Protein AF-A0A924U5A0-F1 (afdb_monomer_lite)

Sequence (296 aa):
MPQRPATLPAVRTIGLMQPLVWLQLAWHDIARTRWLSLAHGLLLALLGAAIVAVAHHRFWLLAGALSGFLVLAPVLAASLYALTRALERGEPASAAVVLKTWLSWQGSHINKWGNDCWCMVQFGALLALAATGWVLTSAALITLFAPVPIHTPVDFVNHVVLAKTGWLFEAWLALGGVMAAPIFASSVVAMPLLLDRRVTLSQAVLTSWQAVLCNPLAMGVWAALTVGFTEEQIAAFGLTFGLGAFKLDMLFIIGHLAWEAKADKLGTFVLFMALGFGMLGFVAKLVVQWIFSRQT

Secondary structure (DSSP, 8-state):
-PPPP--PPPPPP--TTHHHHHHHHHHHHHHHSHHHHHHHHHHHHHHHHHHHHHHTT-HHHHHHHHHHHHHHHHHHHHHHHHHHHHHHTT----HHHHHHHHHHHHHS-TTS-TTHHHHHHHHHHHHHHHHHHHHHHHHHHHHHH-SS---SHHHHIIIIIS-SS-SHHHHHHHHHHHHHHHHHHHHTTHHHHHHHS---HHHHHHHHHHHHHH-HHHHHHHHHHHHHS-HHHHHHHIIIIIHHHHHHHHHHHHHHHHHHTT--HHHHHHHHHHHHHHHHHHHHHHHHHHHHHT--

Radius of gyration: 24.5 Å; chains: 1; bounding box: 45×81×60 Å

Structure (mmCIF, N/CA/C/O backbone):
data_AF-A0A924U5A0-F1
#
_entry.id   AF-A0A924U5A0-F1
#
loop_
_atom_site.group_PDB
_atom_site.id
_atom_site.type_symbol
_atom_site.label_atom_id
_atom_site.label_alt_id
_atom_site.label_comp_id
_atom_site.label_asym_id
_atom_site.label_entity_id
_atom_site.label_seq_id
_atom_site.pdbx_PDB_ins_code
_atom_site.Cartn_x
_atom_site.Cartn_y
_atom_site.Cartn_z
_atom_site.occupancy
_atom_site.B_iso_or_equiv
_atom_site.auth_seq_id
_atom_site.auth_comp_id
_atom_site.auth_asym_id
_atom_site.auth_atom_id
_atom_site.pdbx_PDB_model_num
ATOM 1 N N . MET A 1 1 ? -9.990 -34.117 23.352 1.00 40.19 1 MET A N 1
ATOM 2 C CA . MET A 1 1 ? -11.053 -33.087 23.423 1.00 40.19 1 MET A CA 1
ATOM 3 C C . MET A 1 1 ? -11.567 -32.846 22.010 1.00 40.19 1 MET A C 1
ATOM 5 O O . MET A 1 1 ? -10.723 -32.657 21.141 1.00 40.19 1 MET A O 1
ATOM 9 N N . PRO A 1 2 ? -12.882 -32.895 21.742 1.00 36.38 2 PRO A N 1
ATOM 10 C CA . PRO A 1 2 ? -13.399 -32.576 20.415 1.00 36.38 2 PRO A CA 1
ATOM 11 C C . PRO A 1 2 ? -13.159 -31.089 20.124 1.00 36.38 2 PRO A C 1
ATOM 13 O O . PRO A 1 2 ? -13.505 -30.230 20.937 1.00 36.38 2 PRO A O 1
ATOM 16 N N . GLN A 1 3 ? -12.505 -30.790 19.000 1.00 41.44 3 GLN A N 1
ATOM 17 C CA . GLN A 1 3 ? -12.262 -29.420 18.554 1.00 41.44 3 GLN A CA 1
ATOM 18 C C . GLN A 1 3 ? -13.617 -28.761 18.269 1.00 41.44 3 GLN A C 1
ATOM 20 O O . GLN A 1 3 ? -14.368 -29.232 17.416 1.00 41.44 3 GLN A O 1
ATOM 25 N N . ARG A 1 4 ? -13.961 -27.696 19.007 1.00 43.72 4 ARG A N 1
ATOM 26 C CA . ARG A 1 4 ? -15.126 -26.859 18.681 1.00 43.72 4 ARG A CA 1
ATOM 27 C C . ARG A 1 4 ? -14.980 -26.407 17.222 1.00 43.72 4 ARG A C 1
ATOM 29 O O . ARG A 1 4 ? -13.898 -25.917 16.893 1.00 43.72 4 ARG A O 1
ATOM 36 N N . PRO A 1 5 ? -16.011 -26.539 16.365 1.00 46.81 5 PRO A N 1
ATOM 37 C CA . PRO A 1 5 ? -15.937 -26.017 15.009 1.00 46.81 5 PRO A CA 1
ATOM 38 C C . PRO A 1 5 ? -15.571 -24.536 15.092 1.00 46.81 5 PRO A C 1
ATOM 40 O O . PRO A 1 5 ? -16.230 -23.754 15.779 1.00 46.81 5 PRO A O 1
ATOM 43 N N . ALA A 1 6 ? -14.450 -24.192 14.469 1.00 57.12 6 ALA A N 1
ATOM 44 C CA . ALA A 1 6 ? -13.900 -22.852 14.443 1.00 57.12 6 ALA A CA 1
ATOM 45 C C . ALA A 1 6 ? -14.888 -21.922 13.726 1.00 57.12 6 ALA A C 1
ATOM 47 O O . ALA A 1 6 ? -14.877 -21.820 12.504 1.00 57.12 6 ALA A O 1
ATOM 48 N N . THR A 1 7 ? -15.768 -21.261 14.476 1.00 69.38 7 THR A N 1
ATOM 49 C CA . THR A 1 7 ? -16.701 -20.282 13.913 1.00 69.38 7 THR A CA 1
ATOM 50 C C . THR A 1 7 ? -15.907 -19.094 13.391 1.00 69.38 7 THR A C 1
ATOM 52 O O . THR A 1 7 ? -15.308 -18.353 14.177 1.00 69.38 7 THR A O 1
ATOM 55 N N . LEU A 1 8 ? -15.879 -18.929 12.068 1.00 73.00 8 LEU A N 1
ATOM 56 C CA . LEU A 1 8 ? -15.290 -17.758 11.431 1.00 73.00 8 LEU A CA 1
ATOM 57 C C . LEU A 1 8 ? -16.061 -16.495 11.866 1.00 73.00 8 LEU A C 1
ATOM 59 O O . LEU A 1 8 ? -17.285 -16.549 12.024 1.00 73.00 8 LEU A O 1
ATOM 63 N N . PRO A 1 9 ? -15.376 -15.361 12.092 1.00 77.12 9 PRO A N 1
ATOM 64 C CA . PRO A 1 9 ? -16.028 -14.077 12.310 1.00 77.12 9 PRO A CA 1
ATOM 65 C C . PRO A 1 9 ? -17.042 -13.764 11.200 1.00 77.12 9 PRO A C 1
ATOM 67 O O . PRO A 1 9 ? -16.751 -13.925 10.018 1.00 77.12 9 PRO A O 1
ATOM 70 N N . ALA A 1 10 ? -18.231 -13.291 11.580 1.00 79.50 10 ALA A N 1
ATOM 71 C CA . ALA A 1 10 ? -19.271 -12.939 10.619 1.00 79.50 10 ALA A CA 1
ATOM 72 C C . ALA A 1 10 ? -18.839 -11.748 9.746 1.00 79.50 10 ALA A C 1
ATOM 74 O O . ALA A 1 10 ? -18.557 -10.661 10.257 1.00 79.50 10 ALA A O 1
ATOM 75 N N . VAL A 1 11 ? -18.825 -11.956 8.430 1.00 82.75 11 VAL A N 1
ATOM 76 C CA . VAL A 1 11 ? -18.558 -10.922 7.425 1.00 82.75 11 VAL A CA 1
ATOM 77 C C . VAL A 1 11 ? -19.846 -10.158 7.134 1.00 82.75 11 VAL A C 1
ATOM 79 O O . VAL A 1 11 ? -20.887 -10.757 6.870 1.00 82.75 11 VAL A O 1
ATOM 82 N N . ARG A 1 12 ? -19.780 -8.824 7.175 1.00 86.00 12 ARG A N 1
ATOM 83 C CA . ARG A 1 12 ? -20.903 -7.949 6.811 1.00 86.00 12 ARG A CA 1
ATOM 84 C C . ARG A 1 12 ? -20.845 -7.588 5.327 1.00 86.00 12 ARG A C 1
ATOM 86 O O . ARG A 1 12 ? -19.762 -7.449 4.759 1.00 86.00 12 ARG A O 1
ATOM 93 N N . THR A 1 13 ? -22.010 -7.402 4.718 1.00 85.94 13 THR A N 1
ATOM 94 C CA . THR A 1 13 ? -22.132 -6.813 3.381 1.00 85.94 13 THR A CA 1
ATOM 95 C C . THR A 1 13 ? -21.903 -5.306 3.453 1.00 85.94 13 THR A C 1
ATOM 97 O O . THR A 1 13 ? -22.483 -4.641 4.314 1.00 85.94 13 THR A O 1
ATOM 100 N N . ILE A 1 14 ? -21.072 -4.767 2.565 1.00 90.56 14 ILE A N 1
ATOM 101 C CA . ILE A 1 14 ? -20.706 -3.346 2.516 1.00 90.56 14 ILE A CA 1
ATOM 102 C C . ILE A 1 14 ? -21.114 -2.712 1.185 1.00 90.56 14 ILE A C 1
ATOM 104 O O . ILE A 1 14 ? -21.167 -3.374 0.150 1.00 90.56 14 ILE A O 1
ATOM 108 N N . GLY A 1 15 ? -21.403 -1.410 1.211 1.00 88.56 15 GLY A N 1
ATOM 109 C CA . GLY A 1 15 ? -21.724 -0.651 0.003 1.00 88.56 15 GLY A CA 1
ATOM 110 C C . GLY A 1 15 ? -20.499 -0.406 -0.884 1.00 88.56 15 GLY A C 1
ATOM 111 O O . GLY A 1 15 ? -19.367 -0.373 -0.405 1.00 88.56 15 GLY A O 1
ATOM 112 N N . LEU A 1 16 ? -20.730 -0.155 -2.178 1.00 89.81 16 LEU A N 1
ATOM 113 C CA . LEU A 1 16 ? -19.678 0.135 -3.167 1.00 89.81 16 LEU A CA 1
ATOM 114 C C . LEU A 1 16 ? -18.776 1.314 -2.755 1.00 89.81 16 LEU A C 1
ATOM 116 O O . LEU A 1 16 ? -17.571 1.268 -2.968 1.00 89.81 16 LEU A O 1
ATOM 120 N N . MET A 1 17 ? -19.362 2.354 -2.154 1.00 89.75 17 MET A N 1
ATOM 121 C CA . MET A 1 17 ? -18.663 3.589 -1.767 1.00 89.75 17 MET A CA 1
ATOM 122 C C . MET A 1 17 ? -18.031 3.526 -0.371 1.00 89.75 17 MET A C 1
ATOM 124 O O . MET A 1 17 ? -17.407 4.490 0.068 1.00 89.75 17 MET A O 1
ATOM 128 N N . GLN A 1 18 ? -18.159 2.398 0.333 1.00 89.62 18 GLN A N 1
ATOM 129 C CA . GLN A 1 18 ? -17.564 2.213 1.655 1.00 89.62 18 GLN A CA 1
ATOM 130 C C . GLN A 1 18 ? -16.040 2.475 1.689 1.00 89.62 18 GLN A C 1
ATOM 132 O O . GLN A 1 18 ? -15.588 3.097 2.652 1.00 89.62 18 GLN A O 1
ATOM 137 N N . PRO A 1 19 ? -15.248 2.106 0.659 1.00 89.44 19 PRO A N 1
ATOM 138 C CA . PRO A 1 19 ? -13.820 2.412 0.627 1.00 89.44 19 PRO A CA 1
ATOM 139 C C . PRO A 1 19 ? -13.490 3.909 0.689 1.00 89.44 19 PRO A C 1
ATOM 141 O O . PRO A 1 19 ? -12.506 4.296 1.313 1.00 89.44 19 PRO A O 1
ATOM 144 N N . LEU A 1 20 ? -14.334 4.771 0.113 1.00 87.94 20 LEU A N 1
ATOM 145 C CA . LEU A 1 20 ? -14.153 6.226 0.189 1.00 87.94 20 LEU A CA 1
ATOM 146 C C . LEU A 1 20 ? -14.402 6.751 1.608 1.00 87.94 20 LEU A C 1
ATOM 148 O O . LEU A 1 20 ? -13.685 7.630 2.081 1.00 87.94 20 LEU A O 1
ATOM 152 N N . VAL A 1 21 ? -15.378 6.172 2.312 1.00 88.25 21 VAL A N 1
ATOM 153 C CA . VAL A 1 21 ? -15.647 6.494 3.720 1.00 88.25 21 VAL A CA 1
ATOM 154 C C . VAL A 1 21 ? -14.457 6.100 4.595 1.00 88.25 21 VAL A C 1
ATOM 156 O O . VAL A 1 21 ? -14.069 6.864 5.474 1.00 88.25 21 VAL A O 1
ATOM 159 N N . TRP A 1 22 ? -13.828 4.948 4.338 1.00 88.44 22 TRP A N 1
ATOM 160 C CA . TRP A 1 22 ? -12.614 4.543 5.058 1.00 88.44 22 TRP A CA 1
ATOM 161 C C . TRP A 1 22 ? -11.463 5.524 4.853 1.00 88.44 22 TRP A C 1
ATOM 163 O O . TRP A 1 22 ? -10.795 5.868 5.822 1.00 88.44 22 TRP A O 1
ATOM 173 N N . LEU A 1 23 ? -11.264 6.024 3.629 1.00 85.31 23 LEU A N 1
ATOM 174 C CA . LEU A 1 23 ? -10.257 7.054 3.355 1.00 85.31 23 LEU A CA 1
ATOM 175 C C . LEU A 1 23 ? -10.553 8.359 4.102 1.00 85.31 23 LEU A C 1
ATOM 177 O O . LEU A 1 23 ? -9.641 8.966 4.660 1.00 85.31 23 LEU A O 1
ATOM 181 N N . GLN A 1 24 ? -11.820 8.773 4.158 1.00 86.44 24 GLN A N 1
ATOM 182 C CA . GLN A 1 24 ? -12.229 9.965 4.901 1.00 86.44 24 GLN A CA 1
ATOM 183 C C . GLN A 1 24 ? -11.979 9.818 6.410 1.00 86.44 24 GLN A C 1
ATOM 185 O O . GLN A 1 24 ? -11.466 10.743 7.040 1.00 86.44 24 GLN A O 1
ATOM 190 N N . LEU A 1 25 ? -12.311 8.658 6.986 1.00 84.69 25 LEU A N 1
ATOM 191 C CA . LEU A 1 25 ? -12.048 8.356 8.395 1.00 84.69 25 LEU A CA 1
ATOM 192 C C . LEU A 1 25 ? -10.542 8.319 8.680 1.00 84.69 25 LEU A C 1
ATOM 194 O O . LEU A 1 25 ? -10.079 8.984 9.602 1.00 84.69 25 LEU A O 1
ATOM 198 N N . ALA A 1 26 ? -9.769 7.640 7.828 1.00 82.69 26 ALA A N 1
ATOM 199 C CA . ALA A 1 26 ? -8.317 7.578 7.949 1.00 82.69 26 ALA A CA 1
ATOM 200 C C . ALA A 1 26 ? -7.674 8.972 7.888 1.00 82.69 26 ALA A C 1
ATOM 202 O O . ALA A 1 26 ? -6.771 9.275 8.666 1.00 82.69 26 ALA A O 1
ATOM 203 N N . TRP A 1 27 ? -8.159 9.852 7.006 1.00 81.75 27 TRP A N 1
ATOM 204 C CA . TRP A 1 27 ? -7.696 11.238 6.935 1.00 81.75 27 TRP A CA 1
ATOM 205 C C . TRP A 1 27 ? -7.955 12.000 8.238 1.00 81.75 27 TRP A C 1
ATOM 207 O O . TRP A 1 27 ? -7.086 12.723 8.730 1.00 81.75 27 TRP A O 1
ATOM 217 N N . HIS A 1 28 ? -9.139 11.812 8.822 1.00 81.94 28 HIS A N 1
ATOM 218 C CA . HIS A 1 28 ? -9.516 12.442 10.085 1.00 81.94 28 HIS A CA 1
ATOM 219 C C . HIS A 1 28 ? -8.656 11.955 11.257 1.00 81.94 28 HIS A C 1
ATOM 221 O O . HIS A 1 28 ? -8.231 12.764 12.084 1.00 81.94 28 HIS A O 1
ATOM 227 N N . ASP A 1 29 ? -8.335 10.662 11.298 1.00 80.94 29 ASP A N 1
ATOM 228 C CA . ASP A 1 29 ? -7.456 10.085 12.318 1.00 80.94 29 ASP A CA 1
ATOM 229 C C . ASP A 1 29 ? -6.020 10.601 12.181 1.00 80.94 29 ASP A C 1
ATOM 231 O O . ASP A 1 29 ? -5.426 11.056 13.162 1.00 80.94 29 ASP A O 1
ATOM 235 N N . ILE A 1 30 ? -5.485 10.643 10.954 1.00 79.00 30 ILE A N 1
ATOM 236 C CA . ILE A 1 30 ? -4.159 11.213 10.663 1.00 79.00 30 ILE A CA 1
ATOM 237 C C . ILE A 1 30 ? -4.095 12.688 11.081 1.00 79.00 30 ILE A C 1
ATOM 239 O O . ILE A 1 30 ? -3.092 13.129 11.649 1.00 79.00 30 ILE A O 1
ATOM 243 N N . ALA A 1 31 ? -5.163 13.456 10.851 1.00 79.31 31 ALA A N 1
ATOM 244 C CA . ALA A 1 31 ? -5.249 14.852 11.269 1.00 79.31 31 ALA A CA 1
ATOM 245 C C . ALA A 1 31 ? -5.259 15.023 12.803 1.00 79.31 31 ALA A C 1
ATOM 247 O O . ALA A 1 31 ? -4.818 16.064 13.296 1.00 79.31 31 ALA A O 1
ATOM 248 N N . ARG A 1 32 ? -5.693 14.011 13.567 1.00 76.56 32 ARG A N 1
ATOM 249 C CA . ARG A 1 32 ? -5.649 14.006 15.041 1.00 76.56 32 ARG A CA 1
ATOM 250 C C . ARG A 1 32 ? -4.299 13.550 15.597 1.00 76.56 32 ARG A C 1
ATOM 252 O O . ARG A 1 32 ? -3.852 14.093 16.602 1.00 76.56 32 ARG A O 1
ATOM 259 N N . THR A 1 33 ? -3.614 12.612 14.941 1.00 76.69 33 THR A N 1
ATOM 260 C CA . THR A 1 33 ? -2.304 12.073 15.371 1.00 76.69 33 THR A CA 1
ATOM 261 C C . THR A 1 33 ? -1.128 12.579 14.528 1.00 76.69 33 THR A C 1
ATOM 263 O O . THR A 1 33 ? -0.139 11.863 14.350 1.00 76.69 33 THR A O 1
ATOM 266 N N . ARG A 1 34 ? -1.213 13.823 14.023 1.00 75.88 34 ARG A N 1
ATOM 267 C CA . ARG A 1 34 ? -0.332 14.407 12.983 1.00 75.88 34 ARG A CA 1
ATOM 268 C C . ARG A 1 34 ? 1.144 14.042 13.113 1.00 75.88 34 ARG A C 1
ATOM 270 O O . ARG A 1 34 ? 1.727 13.540 12.159 1.00 75.88 34 ARG A O 1
ATOM 277 N N . TRP A 1 35 ? 1.757 14.264 14.274 1.00 75.50 35 TRP A N 1
ATOM 278 C CA . TRP A 1 35 ? 3.199 14.055 14.439 1.00 75.50 35 TRP A CA 1
ATOM 279 C C . TRP A 1 35 ? 3.616 12.583 14.402 1.00 75.50 35 TRP A C 1
ATOM 281 O O . TRP A 1 35 ? 4.638 12.261 13.801 1.00 75.50 35 TRP A O 1
ATOM 291 N N . LEU A 1 36 ? 2.827 11.678 14.991 1.00 77.06 36 LEU A N 1
ATOM 292 C CA . LEU A 1 36 ? 3.148 10.248 14.988 1.00 77.06 36 LEU A CA 1
ATOM 293 C C . LEU A 1 36 ? 2.949 9.635 13.602 1.00 77.06 36 LEU A C 1
ATOM 295 O O . LEU A 1 36 ? 3.795 8.859 13.162 1.00 77.06 36 LEU A O 1
ATOM 299 N N . SER A 1 37 ? 1.872 10.001 12.907 1.00 74.81 37 SER A N 1
ATOM 300 C CA . SER A 1 37 ? 1.606 9.523 11.548 1.00 74.81 37 SER A CA 1
ATOM 301 C C . SER A 1 37 ? 2.677 10.017 10.567 1.00 74.81 37 SER A C 1
ATOM 303 O O . SER A 1 37 ? 3.200 9.225 9.783 1.00 74.81 37 SER A O 1
ATOM 305 N N . LEU A 1 38 ? 3.083 11.291 10.666 1.00 77.88 38 LEU A N 1
ATOM 306 C CA . LEU A 1 38 ? 4.174 11.848 9.857 1.00 77.88 38 LEU A CA 1
ATOM 307 C C . LEU A 1 38 ? 5.527 11.201 10.172 1.00 77.88 38 LEU A C 1
ATOM 309 O O . LEU A 1 38 ? 6.281 10.913 9.248 1.00 77.88 38 LEU A O 1
ATOM 313 N N . ALA A 1 39 ? 5.832 10.925 11.444 1.00 78.62 39 ALA A N 1
ATOM 314 C CA . ALA A 1 39 ? 7.080 10.264 11.826 1.00 78.62 39 ALA A CA 1
ATOM 315 C C . ALA A 1 39 ? 7.194 8.847 11.238 1.00 78.62 39 ALA A C 1
ATOM 317 O O . ALA A 1 39 ? 8.257 8.476 10.745 1.00 78.62 39 ALA A O 1
ATOM 318 N N . HIS A 1 40 ? 6.102 8.072 11.230 1.00 75.88 40 HIS A N 1
ATOM 319 C CA . HIS A 1 40 ? 6.084 6.745 10.603 1.00 75.88 40 HIS A CA 1
ATOM 320 C C . HIS A 1 40 ? 6.230 6.830 9.079 1.00 75.88 40 HIS A C 1
ATOM 322 O O . HIS A 1 40 ? 6.992 6.057 8.499 1.00 75.88 40 HIS A O 1
ATOM 328 N N . GLY A 1 41 ? 5.556 7.793 8.439 1.00 77.81 41 GLY A N 1
ATOM 329 C CA . GLY A 1 41 ? 5.711 8.052 7.006 1.00 77.81 41 GLY A CA 1
ATOM 330 C C . GLY A 1 41 ? 7.143 8.446 6.633 1.00 77.81 41 GLY A C 1
ATOM 331 O O . GLY A 1 41 ? 7.706 7.897 5.690 1.00 77.81 41 GLY A O 1
ATOM 332 N N . LEU A 1 42 ? 7.770 9.332 7.414 1.00 81.81 42 LEU A N 1
ATO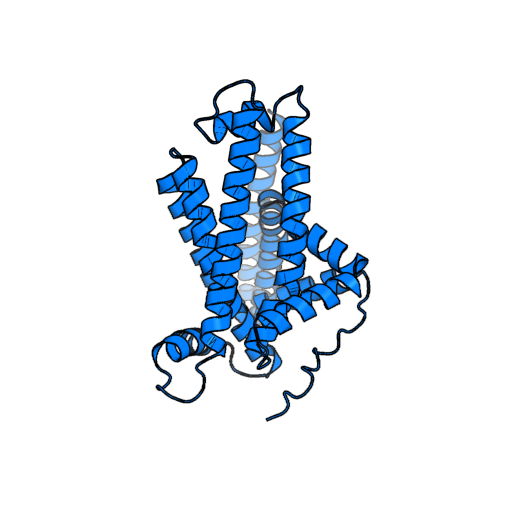M 333 C CA . LEU A 1 42 ? 9.158 9.748 7.210 1.00 81.81 42 LEU A CA 1
ATOM 334 C C . LEU A 1 42 ? 10.134 8.584 7.404 1.00 81.81 42 LEU A C 1
ATOM 336 O O . LEU A 1 42 ? 11.055 8.426 6.610 1.00 81.81 42 LEU A O 1
ATOM 340 N N . LEU A 1 43 ? 9.927 7.751 8.427 1.00 81.44 43 LEU A N 1
ATOM 341 C CA . LEU A 1 43 ? 10.751 6.566 8.660 1.00 81.44 43 LEU A CA 1
ATOM 342 C C . LEU A 1 43 ? 10.692 5.600 7.466 1.00 81.44 43 LEU A C 1
ATOM 344 O O . LEU A 1 43 ? 11.735 5.137 7.008 1.00 81.44 43 LEU A O 1
ATOM 348 N N . LEU A 1 44 ? 9.491 5.332 6.940 1.00 78.00 44 LEU A N 1
ATOM 349 C CA . LEU A 1 44 ? 9.291 4.505 5.745 1.00 78.00 44 LEU A CA 1
ATOM 350 C C . LEU A 1 44 ? 9.980 5.113 4.517 1.00 78.00 44 LEU A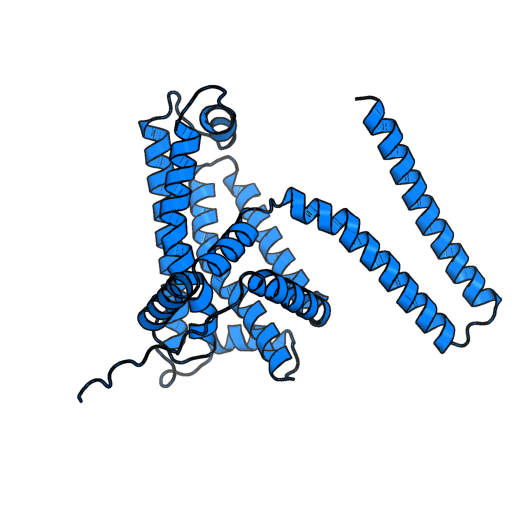 C 1
ATOM 352 O O . LEU A 1 44 ? 10.681 4.401 3.800 1.00 78.00 44 LEU A O 1
ATOM 356 N N . ALA A 1 45 ? 9.829 6.423 4.307 1.00 79.62 45 ALA A N 1
ATOM 357 C CA . ALA A 1 45 ? 10.452 7.132 3.193 1.00 79.62 45 ALA A CA 1
ATOM 358 C C . ALA A 1 45 ? 11.985 7.085 3.266 1.00 79.62 45 ALA A C 1
ATOM 360 O O . ALA A 1 45 ? 12.640 6.793 2.269 1.00 79.62 45 ALA A O 1
ATOM 361 N N . LEU A 1 46 ? 12.567 7.305 4.450 1.00 82.69 46 LEU A N 1
ATOM 362 C CA . LEU A 1 46 ? 14.015 7.227 4.660 1.00 82.69 46 LEU A CA 1
ATOM 363 C C . LEU A 1 46 ? 14.545 5.808 4.451 1.00 82.69 46 LEU A C 1
ATOM 365 O O . LEU A 1 46 ? 15.604 5.633 3.853 1.00 82.69 46 LEU A O 1
ATOM 369 N N . LEU A 1 47 ? 13.811 4.795 4.910 1.00 79.69 47 LEU A N 1
ATOM 370 C CA . LEU A 1 47 ? 14.220 3.405 4.747 1.00 79.69 47 LEU A CA 1
ATOM 371 C C . LEU A 1 47 ? 14.135 2.966 3.276 1.00 79.69 47 LEU A C 1
ATOM 373 O O . LEU A 1 47 ? 15.066 2.339 2.774 1.00 79.69 47 LEU A O 1
ATOM 377 N N . GLY A 1 48 ? 13.086 3.376 2.557 1.00 78.75 48 GLY A N 1
ATOM 378 C CA . GLY A 1 48 ? 12.981 3.200 1.106 1.00 78.75 48 GLY A CA 1
ATOM 379 C C . GLY A 1 48 ? 14.096 3.924 0.344 1.00 78.75 48 GLY A C 1
ATOM 380 O O . GLY A 1 48 ? 14.755 3.324 -0.505 1.00 78.75 48 GLY A O 1
ATOM 381 N N . ALA A 1 49 ? 14.382 5.180 0.697 1.00 81.44 49 ALA A N 1
ATOM 382 C CA . ALA A 1 49 ? 15.468 5.957 0.100 1.00 81.44 49 ALA A CA 1
ATOM 383 C C . ALA A 1 49 ? 16.843 5.317 0.349 1.00 81.44 49 ALA A C 1
ATOM 385 O O . ALA A 1 49 ? 17.667 5.268 -0.561 1.00 81.44 49 ALA A O 1
ATOM 386 N N . ALA A 1 50 ? 17.082 4.769 1.544 1.00 82.31 50 ALA A N 1
ATOM 387 C CA . ALA A 1 50 ? 18.308 4.042 1.861 1.00 82.31 50 ALA A CA 1
ATOM 388 C C . ALA A 1 50 ? 18.453 2.767 1.014 1.00 82.31 50 ALA A C 1
ATOM 390 O O . ALA A 1 50 ? 19.535 2.501 0.489 1.00 82.31 50 ALA A O 1
ATOM 391 N N . ILE A 1 51 ? 17.364 2.009 0.828 1.00 79.00 51 ILE A N 1
ATOM 392 C CA . ILE A 1 51 ? 17.344 0.834 -0.055 1.00 79.00 51 ILE A CA 1
ATOM 393 C C . ILE A 1 51 ? 17.728 1.238 -1.480 1.00 79.00 51 ILE A C 1
ATOM 395 O O . ILE A 1 51 ? 18.624 0.631 -2.062 1.00 79.00 51 ILE A O 1
ATOM 399 N N . VAL A 1 52 ? 17.109 2.286 -2.030 1.00 78.81 52 VAL A N 1
ATOM 400 C CA . VAL A 1 52 ? 17.423 2.774 -3.381 1.00 78.81 52 VAL A CA 1
ATOM 401 C C . VAL A 1 52 ? 18.873 3.251 -3.465 1.00 78.81 52 VAL A C 1
ATOM 403 O O . VAL A 1 52 ? 19.601 2.826 -4.360 1.00 78.81 52 VAL A O 1
ATOM 406 N N . ALA A 1 53 ? 19.338 4.056 -2.509 1.00 80.12 53 ALA A N 1
ATOM 407 C CA . ALA A 1 53 ? 20.705 4.572 -2.493 1.00 80.12 53 ALA A CA 1
ATOM 408 C C . ALA A 1 53 ? 21.751 3.446 -2.540 1.00 80.12 53 ALA A C 1
ATOM 410 O O . ALA A 1 53 ? 22.706 3.521 -3.312 1.00 80.12 53 ALA A O 1
ATOM 411 N N . VAL A 1 54 ? 21.543 2.364 -1.785 1.00 80.00 54 VAL A N 1
ATOM 412 C CA . VAL A 1 54 ? 22.473 1.224 -1.734 1.00 80.00 54 VAL A CA 1
ATOM 413 C C . VAL A 1 54 ? 22.315 0.285 -2.935 1.00 80.00 54 VAL A C 1
ATOM 415 O O . VAL A 1 54 ? 23.296 -0.296 -3.401 1.00 80.00 54 VAL A O 1
ATOM 418 N N . ALA A 1 55 ? 21.096 0.116 -3.447 1.00 77.44 55 ALA A N 1
ATOM 419 C CA . ALA A 1 55 ? 20.764 -0.981 -4.350 1.00 77.44 55 ALA A CA 1
ATOM 420 C C . ALA A 1 55 ? 20.470 -0.575 -5.801 1.00 77.44 55 ALA A C 1
ATOM 422 O O . ALA A 1 55 ? 20.341 -1.458 -6.647 1.00 77.44 55 ALA A O 1
ATOM 423 N N . HIS A 1 56 ? 20.403 0.720 -6.128 1.00 75.00 56 HIS A N 1
ATOM 424 C CA . HIS A 1 56 ? 20.012 1.207 -7.461 1.00 75.00 56 HIS A CA 1
ATOM 425 C C . HIS A 1 56 ? 20.830 0.621 -8.626 1.00 75.00 56 HIS A C 1
ATOM 427 O O . HIS A 1 56 ? 20.291 0.409 -9.709 1.00 75.00 56 HIS A O 1
ATOM 433 N N . HIS A 1 57 ? 22.110 0.305 -8.409 1.00 72.81 57 HIS A N 1
ATOM 434 C CA . HIS A 1 57 ? 22.975 -0.313 -9.423 1.00 72.81 57 HIS A CA 1
ATOM 435 C C . HIS A 1 57 ? 22.907 -1.848 -9.473 1.00 72.81 57 HIS A C 1
ATOM 437 O O . HIS A 1 57 ? 23.489 -2.461 -10.364 1.00 72.81 57 HIS A O 1
ATOM 443 N N . ARG A 1 58 ? 22.239 -2.497 -8.515 1.00 74.31 58 ARG A N 1
ATOM 444 C CA . ARG A 1 58 ? 22.197 -3.958 -8.380 1.00 74.31 58 ARG A CA 1
ATOM 445 C C . ARG A 1 58 ? 20.752 -4.429 -8.368 1.00 74.31 58 ARG A C 1
ATOM 447 O O . ARG A 1 58 ? 20.167 -4.588 -7.300 1.00 74.31 58 ARG A O 1
ATOM 454 N N . PHE A 1 59 ? 20.215 -4.719 -9.553 1.00 70.31 59 PHE A N 1
ATOM 455 C CA . PHE A 1 59 ? 18.822 -5.141 -9.754 1.00 70.31 59 PHE A CA 1
ATOM 456 C C . PHE A 1 59 ? 18.354 -6.201 -8.739 1.00 70.31 59 PHE A C 1
ATOM 458 O O . PHE A 1 59 ? 17.343 -6.024 -8.065 1.00 70.31 59 PHE A O 1
ATOM 465 N N . TRP A 1 60 ? 19.144 -7.260 -8.549 1.00 68.31 60 TRP A N 1
ATOM 466 C CA . TRP A 1 60 ? 18.819 -8.352 -7.626 1.00 68.31 60 TRP A CA 1
ATOM 467 C C . TRP A 1 60 ? 18.859 -7.954 -6.147 1.00 68.31 60 TRP A C 1
ATOM 469 O O . TRP A 1 60 ? 18.041 -8.426 -5.360 1.00 68.31 60 TRP A O 1
ATOM 479 N N . LEU A 1 61 ? 19.781 -7.066 -5.764 1.00 72.50 61 LEU A N 1
ATOM 480 C CA . LEU A 1 61 ? 19.865 -6.566 -4.392 1.00 72.50 61 LEU A CA 1
ATOM 481 C C . LEU A 1 61 ? 18.702 -5.617 -4.097 1.00 72.50 61 LEU A C 1
ATOM 483 O O . LEU A 1 61 ? 18.144 -5.672 -3.007 1.00 72.50 61 LEU A O 1
ATOM 487 N N . LEU A 1 62 ? 18.290 -4.811 -5.079 1.00 71.50 62 LEU A N 1
ATOM 488 C CA . LEU A 1 62 ? 17.132 -3.927 -4.968 1.00 71.50 62 LEU A CA 1
ATOM 489 C C . LEU A 1 62 ? 15.842 -4.737 -4.818 1.00 71.50 62 LEU A C 1
ATOM 491 O O . LEU A 1 62 ? 15.073 -4.495 -3.893 1.00 71.50 62 LEU A O 1
ATOM 495 N N . ALA A 1 63 ? 15.642 -5.750 -5.664 1.00 68.88 63 ALA A N 1
ATOM 496 C CA . ALA A 1 63 ? 14.475 -6.624 -5.596 1.00 68.88 63 ALA A CA 1
ATOM 497 C C . ALA A 1 63 ? 14.407 -7.417 -4.275 1.00 68.88 63 ALA A C 1
ATOM 499 O O . ALA A 1 63 ? 13.341 -7.525 -3.661 1.00 68.88 63 ALA A O 1
ATOM 500 N N . GLY A 1 64 ? 15.549 -7.918 -3.790 1.00 70.69 64 GLY A N 1
ATOM 501 C CA . GLY A 1 64 ? 15.646 -8.578 -2.487 1.00 70.69 64 GLY A CA 1
ATOM 502 C C . GLY A 1 64 ? 15.385 -7.627 -1.315 1.00 70.69 64 GLY A C 1
ATOM 503 O O . GLY A 1 64 ? 14.628 -7.963 -0.407 1.00 70.69 64 GLY A O 1
ATOM 504 N N . ALA A 1 65 ? 15.946 -6.416 -1.348 1.00 74.00 65 ALA A N 1
ATOM 505 C CA . ALA A 1 65 ? 15.748 -5.409 -0.307 1.00 74.00 65 ALA A CA 1
ATOM 506 C C . ALA A 1 65 ? 14.292 -4.916 -0.239 1.00 74.00 65 ALA A C 1
ATOM 508 O O . ALA A 1 65 ? 13.742 -4.792 0.854 1.00 74.00 65 ALA A O 1
ATOM 509 N N . LEU A 1 66 ? 13.638 -4.720 -1.391 1.00 69.88 66 LEU A N 1
ATOM 510 C CA . LEU A 1 66 ? 12.206 -4.412 -1.471 1.00 69.88 66 LEU A CA 1
ATOM 511 C C . LEU A 1 66 ? 11.343 -5.558 -0.913 1.00 69.88 66 LEU A C 1
ATOM 513 O O . LEU A 1 66 ? 10.372 -5.310 -0.202 1.00 69.88 66 LEU A O 1
ATOM 517 N N . SER A 1 67 ? 11.728 -6.813 -1.160 1.00 69.25 67 SER A N 1
ATOM 518 C CA . SER A 1 67 ? 11.044 -7.988 -0.597 1.00 69.25 67 SER A CA 1
ATOM 519 C C . SER A 1 67 ? 11.227 -8.098 0.923 1.00 69.25 67 SER A C 1
ATOM 521 O O . SER A 1 67 ? 10.284 -8.425 1.640 1.00 69.25 67 SER A O 1
ATOM 523 N N . GLY A 1 68 ? 12.416 -7.774 1.440 1.00 69.44 68 GLY A N 1
ATOM 524 C CA . GLY A 1 68 ? 12.680 -7.712 2.881 1.00 69.44 68 GLY A CA 1
ATOM 525 C C . GLY A 1 68 ? 11.904 -6.589 3.573 1.00 69.44 68 GLY A C 1
ATOM 526 O O . GLY A 1 68 ? 11.374 -6.779 4.666 1.00 69.44 68 GLY A O 1
ATOM 527 N N . PHE A 1 69 ? 11.757 -5.442 2.909 1.00 74.88 69 PHE A N 1
ATOM 528 C CA . PHE A 1 69 ? 10.957 -4.320 3.398 1.00 74.88 69 PHE A CA 1
ATOM 529 C C . PHE A 1 69 ? 9.483 -4.684 3.633 1.00 74.88 69 PHE A C 1
ATOM 531 O O . PHE A 1 69 ? 8.890 -4.253 4.622 1.00 74.88 69 PHE A O 1
ATOM 538 N N . LEU A 1 70 ? 8.908 -5.546 2.789 1.00 69.31 70 LEU A N 1
ATOM 539 C CA . LEU A 1 70 ? 7.536 -6.044 2.941 1.00 69.31 70 LEU A CA 1
ATOM 540 C C . LEU A 1 70 ? 7.306 -6.829 4.244 1.00 69.31 70 LEU A C 1
ATOM 542 O O . LEU A 1 70 ? 6.169 -6.912 4.698 1.00 69.31 70 LEU A O 1
ATOM 546 N N . VAL A 1 71 ? 8.358 -7.338 4.895 1.00 68.50 71 VAL A N 1
ATOM 547 C CA . VAL A 1 71 ? 8.258 -7.957 6.230 1.00 68.50 71 VAL A CA 1
ATOM 548 C C . VAL A 1 71 ? 8.076 -6.908 7.327 1.00 68.50 71 VAL A C 1
ATOM 550 O O . VAL A 1 71 ? 7.376 -7.154 8.309 1.00 68.50 71 VAL A O 1
ATOM 553 N N . LEU A 1 72 ? 8.679 -5.726 7.167 1.00 67.69 72 LEU A N 1
ATOM 554 C CA . LEU A 1 72 ? 8.533 -4.624 8.121 1.00 67.69 72 LEU A CA 1
ATOM 555 C C . LEU A 1 72 ? 7.179 -3.919 7.983 1.00 67.69 72 LEU A C 1
ATOM 557 O O . LEU A 1 72 ? 6.677 -3.369 8.965 1.00 67.69 72 LEU A O 1
ATOM 561 N N . ALA A 1 73 ? 6.575 -3.947 6.793 1.00 71.31 73 ALA A N 1
ATOM 562 C CA . ALA A 1 73 ? 5.336 -3.228 6.514 1.00 71.31 73 ALA A CA 1
ATOM 563 C C . ALA A 1 73 ? 4.168 -3.607 7.458 1.00 71.31 73 ALA A C 1
ATOM 565 O O . ALA A 1 73 ? 3.581 -2.687 8.024 1.00 71.31 73 ALA A O 1
ATOM 566 N N . PRO A 1 74 ? 3.854 -4.890 7.741 1.00 68.50 74 PRO A N 1
ATOM 567 C CA . PRO A 1 74 ? 2.811 -5.257 8.706 1.00 68.50 74 PRO A CA 1
ATOM 568 C C . PRO A 1 74 ? 3.088 -4.772 10.131 1.00 68.50 74 PRO A C 1
ATOM 570 O O . PRO A 1 74 ? 2.164 -4.393 10.845 1.00 68.50 74 PRO A O 1
ATOM 573 N N . VAL A 1 75 ? 4.358 -4.759 10.548 1.00 69.81 75 VAL A N 1
ATOM 574 C CA . VAL A 1 75 ? 4.759 -4.299 11.887 1.00 69.81 75 VAL A CA 1
ATOM 575 C C . VAL A 1 75 ? 4.539 -2.791 12.024 1.00 69.81 75 VAL A C 1
ATOM 577 O O . VAL A 1 75 ? 4.030 -2.323 13.041 1.00 69.81 75 VAL A O 1
ATOM 580 N N . LEU A 1 76 ? 4.874 -2.027 10.984 1.00 71.06 76 LEU A N 1
ATOM 581 C CA . LEU A 1 76 ? 4.651 -0.580 10.941 1.00 71.06 76 LEU A CA 1
ATOM 582 C C . LEU A 1 76 ? 3.175 -0.226 10.733 1.00 71.06 76 LEU A C 1
ATOM 584 O O . LEU A 1 76 ? 2.668 0.715 11.334 1.00 71.06 76 LEU A O 1
ATOM 588 N N . ALA A 1 77 ? 2.440 -1.007 9.947 1.00 73.19 77 ALA A N 1
ATOM 589 C CA . ALA A 1 77 ? 0.994 -0.867 9.867 1.00 73.19 77 ALA A CA 1
ATOM 590 C C . ALA A 1 77 ? 0.356 -1.125 11.243 1.00 73.19 77 ALA A C 1
ATOM 592 O O . ALA A 1 77 ? -0.591 -0.437 11.622 1.00 73.19 77 ALA A O 1
ATOM 593 N N . ALA A 1 78 ? 0.886 -2.075 12.024 1.00 72.00 78 ALA A N 1
ATOM 594 C CA . ALA A 1 78 ? 0.362 -2.408 13.348 1.00 72.00 78 ALA A CA 1
ATOM 595 C C . ALA A 1 78 ? 0.500 -1.259 14.344 1.00 72.00 78 ALA A C 1
ATOM 597 O O . ALA A 1 78 ? -0.382 -1.090 15.185 1.00 72.00 78 ALA A O 1
ATOM 598 N N . SER A 1 79 ? 1.552 -0.439 14.241 1.00 74.00 79 SER A N 1
ATOM 599 C CA . SER A 1 79 ? 1.679 0.746 15.090 1.00 74.00 79 SER A CA 1
ATOM 600 C C . SER A 1 79 ? 0.645 1.817 14.741 1.00 74.00 79 SER A C 1
ATOM 602 O O . SER A 1 79 ? 0.046 2.380 15.656 1.00 74.00 79 SER A O 1
ATOM 604 N N . LEU A 1 80 ? 0.370 2.054 13.453 1.00 76.62 80 LEU A N 1
ATOM 605 C CA . LEU A 1 80 ? -0.696 2.968 13.021 1.00 76.62 80 LEU A CA 1
ATOM 606 C C . LEU A 1 80 ? -2.081 2.450 13.421 1.00 76.62 80 LEU A C 1
ATOM 608 O O . LEU A 1 80 ? -2.882 3.198 13.974 1.00 76.62 80 LEU A O 1
ATOM 612 N N . TYR A 1 81 ? -2.330 1.153 13.238 1.00 77.25 81 TYR A N 1
ATOM 613 C CA . TYR A 1 81 ? -3.568 0.512 13.671 1.00 77.25 81 TYR A CA 1
ATOM 614 C C . TYR A 1 81 ? -3.794 0.648 15.179 1.00 77.25 81 TYR A C 1
ATOM 616 O O . TYR A 1 81 ? -4.885 0.999 15.621 1.00 77.25 81 TYR A O 1
ATOM 624 N N . ALA A 1 82 ? -2.756 0.409 15.986 1.00 74.88 82 ALA A N 1
ATOM 625 C CA . ALA A 1 82 ? -2.837 0.543 17.436 1.00 74.88 82 ALA A CA 1
ATOM 626 C C . ALA A 1 82 ? -3.184 1.978 17.871 1.00 74.88 82 ALA A C 1
ATOM 628 O O . ALA A 1 82 ? -3.888 2.149 18.867 1.00 74.88 82 ALA A O 1
ATOM 629 N N . LEU A 1 83 ? -2.729 2.992 17.125 1.00 77.69 83 LEU A N 1
ATOM 630 C CA . LEU A 1 83 ? -3.084 4.394 17.360 1.00 77.69 83 LEU A CA 1
ATOM 631 C C . LEU A 1 83 ? -4.548 4.672 17.018 1.00 77.69 83 LEU A C 1
ATOM 633 O O . LEU A 1 83 ? -5.259 5.213 17.862 1.00 77.69 83 LEU A O 1
ATOM 637 N N . THR A 1 84 ? -5.018 4.259 15.837 1.00 79.25 84 THR A N 1
ATOM 638 C CA . THR A 1 84 ? -6.431 4.404 15.445 1.00 79.25 84 THR A CA 1
ATOM 639 C C . THR A 1 84 ? -7.351 3.691 16.432 1.00 79.25 84 THR A C 1
ATOM 641 O O . THR A 1 84 ? -8.315 4.272 16.921 1.00 79.25 84 THR A O 1
ATOM 644 N N . ARG A 1 85 ? -6.996 2.473 16.846 1.00 78.81 85 ARG A N 1
ATOM 645 C CA . ARG A 1 85 ? -7.747 1.725 17.859 1.00 78.81 85 ARG A CA 1
ATOM 646 C C . ARG A 1 85 ? -7.791 2.438 19.211 1.00 78.81 85 ARG A C 1
ATOM 648 O O . ARG A 1 85 ? -8.805 2.370 19.903 1.00 78.81 85 ARG A O 1
ATOM 655 N N . ALA A 1 86 ? -6.700 3.087 19.619 1.00 78.81 86 ALA A N 1
ATOM 656 C CA . ALA A 1 86 ? -6.684 3.880 20.845 1.00 78.81 86 ALA A CA 1
ATOM 657 C C . ALA A 1 86 ? -7.643 5.077 20.735 1.00 78.81 86 ALA A C 1
ATOM 659 O O . ALA A 1 86 ? -8.428 5.301 21.654 1.00 78.81 86 ALA A O 1
ATOM 660 N N . LEU A 1 87 ? -7.659 5.773 19.589 1.00 80.12 87 LEU A N 1
ATOM 661 C CA . LEU A 1 87 ? -8.604 6.866 19.325 1.00 80.12 87 LEU A CA 1
ATOM 662 C C . LEU A 1 87 ? -10.064 6.396 19.388 1.00 80.12 87 LEU A C 1
ATOM 664 O O . LEU A 1 87 ? -10.877 7.040 20.048 1.00 80.12 87 LEU A O 1
ATOM 668 N N . GLU A 1 88 ? -10.391 5.262 18.762 1.00 81.38 88 GLU A N 1
ATOM 669 C CA . GLU A 1 88 ? -11.745 4.686 18.785 1.00 81.38 88 GLU A CA 1
ATOM 670 C C . GLU A 1 88 ? -12.211 4.313 20.201 1.00 81.38 88 GLU A C 1
ATOM 672 O O . GLU A 1 88 ? -13.399 4.388 20.511 1.00 81.38 88 GLU A O 1
ATOM 677 N N . ARG A 1 89 ? -11.279 3.927 21.080 1.00 79.25 89 ARG A N 1
ATOM 678 C CA . ARG A 1 89 ? -11.555 3.570 22.482 1.00 79.25 89 ARG A CA 1
ATOM 679 C C . ARG A 1 89 ? -11.550 4.768 23.433 1.00 79.25 89 ARG A C 1
ATOM 681 O O . ARG A 1 89 ? -11.791 4.585 24.624 1.00 79.25 89 ARG A O 1
ATOM 688 N N . GLY A 1 90 ? -11.267 5.974 22.939 1.00 77.62 90 GLY A N 1
ATOM 689 C CA . GLY A 1 90 ? -11.085 7.163 23.776 1.00 77.62 90 GLY A CA 1
ATOM 690 C C . GLY A 1 90 ? -9.815 7.123 24.638 1.00 77.62 90 GLY A C 1
ATOM 691 O O . GLY A 1 90 ? -9.713 7.859 25.617 1.00 77.62 90 GLY A O 1
ATOM 692 N N . GLU A 1 91 ? -8.852 6.264 24.301 1.00 79.38 91 GLU A N 1
ATOM 693 C CA . GLU A 1 91 ? -7.554 6.163 24.968 1.00 79.38 91 GLU A CA 1
ATOM 694 C C . GLU A 1 91 ? -6.553 7.184 24.381 1.00 79.38 91 GLU A C 1
ATOM 696 O O . GLU A 1 91 ? -6.655 7.565 23.211 1.00 79.38 91 GLU A O 1
ATOM 701 N N . PRO A 1 92 ? -5.545 7.641 25.153 1.00 75.19 92 PRO A N 1
ATOM 702 C CA . PRO A 1 92 ? -4.565 8.604 24.659 1.00 75.19 92 PRO A CA 1
ATOM 703 C C . PRO A 1 92 ? -3.655 7.984 23.584 1.00 75.19 92 PRO A C 1
ATOM 705 O O . PRO A 1 92 ? -2.749 7.200 23.886 1.00 75.19 92 PRO A O 1
ATOM 708 N N . ALA A 1 93 ? -3.849 8.391 22.327 1.00 74.12 93 ALA A N 1
ATOM 709 C CA . ALA A 1 93 ? -2.998 8.022 21.196 1.00 74.12 93 ALA A CA 1
ATOM 710 C C . ALA A 1 93 ? -1.609 8.678 21.321 1.00 74.12 93 ALA A C 1
ATOM 712 O O . ALA A 1 93 ? -1.378 9.803 20.879 1.00 74.12 93 ALA A O 1
ATOM 713 N N . SER A 1 94 ? -0.679 7.979 21.972 1.00 76.19 94 SER A N 1
ATOM 714 C CA . SER A 1 94 ? 0.652 8.490 22.315 1.00 76.19 94 SER A CA 1
ATOM 715 C C . SER A 1 94 ? 1.768 7.544 21.873 1.00 76.19 94 SER A C 1
ATOM 717 O O . SER A 1 94 ? 1.549 6.352 21.650 1.00 76.19 94 SER A O 1
ATOM 719 N N . ALA A 1 95 ? 3.003 8.054 21.801 1.00 72.25 95 ALA A N 1
ATOM 720 C CA . ALA A 1 95 ? 4.187 7.242 21.498 1.00 72.25 95 ALA A CA 1
ATOM 721 C C . ALA A 1 95 ? 4.374 6.088 22.497 1.00 72.25 95 ALA A C 1
ATOM 723 O O . ALA A 1 95 ? 4.900 5.041 22.133 1.00 72.25 95 ALA A O 1
ATOM 724 N N . ALA A 1 96 ? 3.867 6.237 23.726 1.00 71.25 96 ALA A N 1
ATOM 725 C CA . ALA A 1 96 ? 3.839 5.177 24.723 1.00 71.25 96 ALA A CA 1
ATOM 726 C C . ALA A 1 96 ? 2.959 3.988 24.302 1.00 71.25 96 ALA A C 1
ATOM 728 O O . ALA A 1 96 ? 3.291 2.863 24.648 1.00 71.25 96 ALA A O 1
ATOM 729 N N . VAL A 1 97 ? 1.886 4.190 23.527 1.00 70.62 97 VAL A N 1
ATOM 730 C CA . VAL A 1 97 ? 1.062 3.093 22.983 1.00 70.62 97 VAL A CA 1
ATOM 731 C C . VAL A 1 97 ? 1.840 2.317 21.924 1.00 70.62 97 VAL A C 1
ATOM 733 O O . VAL A 1 97 ? 1.860 1.088 21.967 1.00 70.62 97 VAL A O 1
ATOM 736 N N . VAL A 1 98 ? 2.544 3.010 21.025 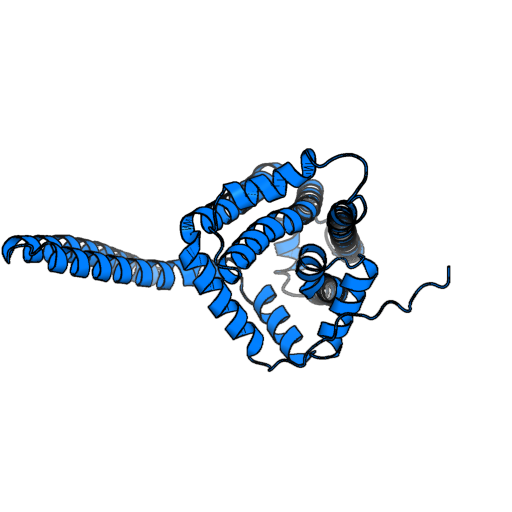1.00 71.12 98 VAL A N 1
ATOM 737 C CA . VAL A 1 98 ? 3.402 2.375 20.008 1.00 71.12 98 VAL A CA 1
ATOM 738 C C . VAL A 1 98 ? 4.555 1.632 20.674 1.00 71.12 98 VAL A C 1
ATOM 740 O O . VAL A 1 98 ? 4.759 0.450 20.412 1.00 71.12 98 VAL A O 1
ATOM 743 N N . LEU A 1 99 ? 5.255 2.294 21.597 1.00 66.50 99 LEU A N 1
ATOM 744 C CA . LEU A 1 99 ? 6.379 1.718 22.320 1.00 66.50 99 LEU A CA 1
ATOM 745 C C . LEU A 1 99 ? 5.933 0.567 23.222 1.00 66.50 99 LEU A C 1
ATOM 747 O O . LEU A 1 99 ? 6.617 -0.438 23.276 1.00 66.50 99 LEU A O 1
ATOM 751 N N . LYS A 1 100 ? 4.770 0.639 23.877 1.00 68.69 100 LYS A N 1
ATOM 752 C CA . LYS A 1 100 ? 4.195 -0.484 24.633 1.00 68.69 100 LYS A CA 1
ATOM 753 C C . LYS A 1 100 ? 3.790 -1.623 23.707 1.00 68.69 100 LYS A C 1
ATOM 755 O O . LYS A 1 100 ? 4.001 -2.772 24.067 1.00 68.69 100 LYS A O 1
ATOM 760 N N . THR A 1 101 ? 3.268 -1.342 22.516 1.00 69.00 101 THR A N 1
ATOM 761 C CA . THR A 1 101 ? 2.972 -2.372 21.504 1.00 69.00 101 THR A CA 1
ATOM 762 C C . THR A 1 101 ? 4.262 -3.069 21.050 1.00 69.00 101 THR A C 1
ATOM 764 O O . THR A 1 101 ? 4.306 -4.292 21.007 1.00 69.00 101 THR A O 1
ATOM 767 N N . TRP A 1 102 ? 5.347 -2.317 20.842 1.00 64.69 102 TRP A N 1
ATOM 768 C CA . TRP A 1 102 ? 6.672 -2.844 20.486 1.00 64.69 102 TRP A CA 1
ATOM 769 C C . TRP A 1 102 ? 7.443 -3.489 21.650 1.00 64.69 102 TRP A C 1
ATOM 771 O O . TRP A 1 102 ? 8.172 -4.442 21.438 1.00 64.69 102 TRP A O 1
ATOM 781 N N . LEU A 1 103 ? 7.320 -3.004 22.884 1.00 58.69 103 LEU A N 1
ATOM 782 C CA . LEU A 1 103 ? 8.046 -3.525 24.052 1.00 58.69 103 LEU A CA 1
ATOM 783 C C . LEU A 1 103 ? 7.286 -4.655 24.741 1.00 58.69 103 LEU A C 1
ATOM 785 O O . LEU A 1 103 ? 7.910 -5.560 25.287 1.00 58.69 103 LEU A O 1
ATOM 789 N N . SER A 1 104 ? 5.952 -4.676 24.670 1.00 55.75 104 SER A N 1
ATOM 790 C CA . SER A 1 104 ? 5.182 -5.882 25.006 1.00 55.75 104 SER A CA 1
ATOM 791 C C . SER A 1 104 ? 5.527 -7.053 24.078 1.00 55.75 104 SER A C 1
ATOM 793 O O . SER A 1 104 ? 5.363 -8.200 24.484 1.00 55.75 104 SER A O 1
ATOM 795 N N . TRP A 1 105 ? 6.098 -6.767 22.900 1.00 49.53 105 TRP A N 1
ATOM 796 C CA . TRP A 1 105 ? 6.689 -7.751 21.994 1.00 49.53 105 TRP A CA 1
ATOM 797 C C . TRP A 1 105 ? 7.975 -8.387 22.550 1.00 49.53 105 TRP A C 1
ATOM 799 O O . TRP A 1 105 ? 8.213 -9.567 22.316 1.00 49.53 105 TRP A O 1
ATOM 809 N N . GLN A 1 106 ? 8.794 -7.633 23.299 1.00 43.03 106 GLN A N 1
ATOM 810 C CA . GLN A 1 106 ? 10.075 -8.105 23.851 1.00 43.03 106 GLN A CA 1
ATOM 811 C C . GLN A 1 106 ? 9.995 -8.555 25.323 1.00 43.03 106 GLN A C 1
ATOM 813 O O . GLN A 1 106 ? 10.796 -9.381 25.748 1.00 43.03 106 GLN A O 1
ATOM 818 N N . GLY A 1 107 ? 9.047 -8.034 26.111 1.00 38.75 107 GLY A N 1
ATOM 819 C CA . GLY A 1 107 ? 9.051 -8.157 27.577 1.00 38.75 107 GLY A CA 1
ATOM 820 C C . GLY A 1 107 ? 7.970 -9.034 28.224 1.00 38.75 107 GLY A C 1
ATOM 821 O O . GLY A 1 107 ? 7.905 -9.079 29.450 1.00 38.75 107 GLY A O 1
ATOM 822 N N . SER A 1 108 ? 7.091 -9.717 27.483 1.00 35.41 108 SER A N 1
ATOM 823 C CA . SER A 1 108 ? 5.936 -10.400 28.101 1.00 35.41 108 SER A CA 1
ATOM 824 C C . SER A 1 108 ? 6.132 -11.913 28.296 1.00 35.41 108 SER A C 1
ATOM 826 O O . SER A 1 108 ? 5.791 -12.726 27.445 1.00 35.41 108 SER A O 1
ATOM 828 N N . HIS A 1 109 ? 6.699 -12.267 29.456 1.00 33.78 109 HIS A N 1
ATOM 829 C CA . HIS A 1 109 ? 6.576 -13.529 30.207 1.00 33.78 109 HIS A CA 1
ATOM 830 C C . HIS A 1 109 ? 6.091 -14.790 29.455 1.00 33.78 109 HIS A C 1
ATOM 832 O O . HIS A 1 109 ? 4.892 -15.051 29.360 1.00 33.78 109 HIS A O 1
ATOM 838 N N . ILE A 1 110 ? 7.059 -15.612 29.038 1.00 40.69 110 ILE A N 1
ATOM 839 C CA . ILE A 1 110 ? 7.280 -17.069 29.235 1.00 40.69 110 ILE A CA 1
ATOM 840 C C . ILE A 1 110 ? 6.085 -18.061 29.319 1.00 40.69 110 ILE A C 1
ATOM 842 O O . ILE A 1 110 ? 6.333 -19.243 29.127 1.00 40.69 110 ILE A O 1
ATOM 846 N N . ASN A 1 111 ? 4.806 -17.715 29.539 1.00 36.81 111 ASN A N 1
ATOM 847 C CA . ASN A 1 111 ? 3.776 -18.767 29.628 1.00 36.81 111 ASN A CA 1
ATOM 848 C C . ASN A 1 111 ? 2.297 -18.432 29.337 1.00 36.81 111 ASN A C 1
ATOM 850 O O . ASN A 1 111 ? 1.447 -19.250 29.684 1.00 36.81 111 ASN A O 1
ATOM 854 N N . LYS A 1 112 ? 1.913 -17.284 28.741 1.00 37.25 112 LYS A N 1
ATOM 855 C CA . LYS A 1 112 ? 0.458 -17.003 28.578 1.00 37.25 112 LYS A CA 1
ATOM 856 C C . LYS A 1 112 ? -0.069 -16.455 27.244 1.00 37.25 112 LYS A C 1
ATOM 858 O O . LYS A 1 112 ? -1.286 -16.402 27.102 1.00 37.25 112 LYS A O 1
ATOM 863 N N . TRP A 1 113 ? 0.771 -16.105 26.265 1.00 42.66 113 TRP A N 1
ATOM 864 C CA . TRP A 1 113 ? 0.338 -15.525 24.970 1.00 42.66 113 TRP A CA 1
ATOM 865 C C . TRP A 1 113 ? 1.218 -15.975 23.777 1.00 42.66 113 TRP A C 1
ATOM 867 O O . TRP A 1 113 ? 1.543 -15.194 22.889 1.00 42.66 113 TRP A O 1
ATOM 877 N N . GLY A 1 114 ? 1.639 -17.243 23.747 1.00 40.31 114 GLY A N 1
ATOM 878 C CA . GLY A 1 114 ? 2.637 -17.742 22.784 1.00 40.31 114 GLY A CA 1
ATOM 879 C C . GLY A 1 114 ? 2.213 -17.816 21.306 1.00 40.31 114 GLY A C 1
ATOM 880 O O . GLY A 1 114 ? 3.077 -18.005 20.458 1.00 40.31 114 GLY A O 1
ATOM 881 N N . ASN A 1 115 ? 0.926 -17.661 20.970 1.00 49.19 115 ASN A N 1
ATOM 882 C CA . ASN A 1 115 ? 0.431 -17.907 19.605 1.00 49.19 115 ASN A CA 1
ATOM 883 C C . ASN A 1 115 ? 0.219 -16.628 18.766 1.00 49.19 115 ASN A C 1
ATOM 885 O O . ASN A 1 115 ? 0.378 -16.662 17.548 1.00 49.19 115 ASN A O 1
ATOM 889 N N . ASP A 1 116 ? -0.089 -15.493 19.403 1.00 52.28 116 ASP A N 1
ATOM 890 C CA . ASP A 1 116 ? -0.522 -14.274 18.697 1.00 52.28 116 ASP A CA 1
ATOM 891 C C . ASP A 1 116 ? 0.670 -13.507 18.075 1.00 52.28 116 ASP A C 1
ATOM 893 O O . ASP A 1 116 ? 0.603 -13.068 16.928 1.00 52.28 116 ASP A O 1
ATOM 897 N N . CYS A 1 117 ? 1.812 -13.422 18.777 1.00 54.00 117 CYS A N 1
ATOM 898 C CA . CYS A 1 117 ? 3.035 -12.777 18.260 1.00 54.00 117 CYS A CA 1
ATOM 899 C C . CYS A 1 117 ? 3.655 -13.538 17.078 1.00 54.00 117 CYS A C 1
ATOM 901 O O . CYS A 1 117 ? 4.145 -12.931 16.125 1.00 54.00 117 CYS A O 1
ATOM 903 N N . TRP A 1 118 ? 3.615 -14.870 17.122 1.00 61.19 118 TRP A N 1
ATOM 904 C CA . TRP A 1 118 ? 4.121 -15.714 16.042 1.00 61.19 118 TRP A CA 1
ATOM 905 C C . TRP A 1 118 ? 3.259 -15.581 14.785 1.00 61.19 118 TRP A C 1
ATOM 907 O O . TRP A 1 118 ? 3.784 -15.600 13.680 1.00 61.19 118 TRP A O 1
ATOM 917 N N . CYS A 1 119 ? 1.955 -15.342 14.940 1.00 69.62 119 CYS A N 1
ATOM 918 C CA . CYS A 1 119 ? 1.030 -15.207 13.825 1.00 69.62 119 CYS A CA 1
ATOM 919 C C . CYS A 1 119 ? 1.327 -13.992 12.927 1.00 69.62 119 CYS A C 1
ATOM 921 O O . CYS A 1 119 ? 1.254 -14.106 11.705 1.00 69.62 119 CYS A O 1
ATOM 923 N N . MET A 1 120 ? 1.694 -12.841 13.503 1.00 69.44 120 MET A N 1
ATOM 924 C CA . MET A 1 120 ? 2.050 -11.656 12.709 1.00 69.44 120 MET A CA 1
ATOM 925 C C . MET A 1 120 ? 3.400 -11.831 12.003 1.00 69.44 120 MET A C 1
ATOM 927 O O . MET A 1 120 ? 3.547 -11.445 10.847 1.00 69.44 120 MET A O 1
ATOM 931 N N . VAL A 1 121 ? 4.372 -12.462 12.670 1.00 74.25 121 VAL A N 1
ATOM 932 C CA . VAL A 1 121 ? 5.666 -12.801 12.057 1.00 74.25 121 VAL A CA 1
ATOM 933 C C . VAL A 1 121 ? 5.477 -13.817 10.930 1.00 74.25 121 VAL A C 1
ATOM 935 O O . VAL A 1 121 ? 6.031 -13.636 9.852 1.00 74.25 121 VAL A O 1
ATOM 938 N N . GLN A 1 122 ? 4.649 -14.844 11.133 1.00 75.31 122 GLN A N 1
ATOM 939 C CA . GLN A 1 122 ? 4.276 -15.811 10.098 1.00 75.31 122 GLN A CA 1
ATOM 940 C C . GLN A 1 122 ? 3.557 -15.143 8.925 1.00 75.31 122 GLN A C 1
ATOM 942 O O . GLN A 1 122 ? 3.835 -15.471 7.777 1.00 75.31 122 GLN A O 1
ATOM 947 N N . PHE A 1 123 ? 2.660 -14.194 9.197 1.00 80.81 123 PHE A N 1
ATOM 948 C CA . PHE A 1 123 ? 1.992 -13.418 8.159 1.00 80.81 123 PHE A CA 1
ATOM 949 C C . PHE A 1 123 ? 2.989 -12.557 7.369 1.00 80.81 123 PHE A C 1
ATOM 951 O O . PHE A 1 123 ? 2.981 -12.587 6.141 1.00 80.81 123 PHE A O 1
ATOM 958 N N . GLY A 1 124 ? 3.910 -11.868 8.050 1.00 79.06 124 GLY A N 1
ATOM 959 C CA . GLY A 1 124 ? 5.004 -11.134 7.411 1.00 79.06 124 GLY A CA 1
ATOM 960 C C . GLY A 1 124 ? 5.921 -12.039 6.583 1.00 79.06 124 GLY A C 1
ATOM 961 O O . GLY A 1 124 ? 6.270 -11.692 5.459 1.00 79.06 124 GLY A O 1
ATOM 962 N N . ALA A 1 125 ? 6.251 -13.233 7.082 1.00 82.50 125 ALA A N 1
ATOM 963 C CA . ALA A 1 125 ? 7.021 -14.236 6.349 1.00 82.50 125 ALA A CA 1
ATOM 964 C C . ALA A 1 125 ? 6.270 -14.745 5.108 1.00 82.50 125 ALA A C 1
ATOM 966 O O . ALA A 1 125 ? 6.872 -14.899 4.049 1.00 82.50 125 ALA A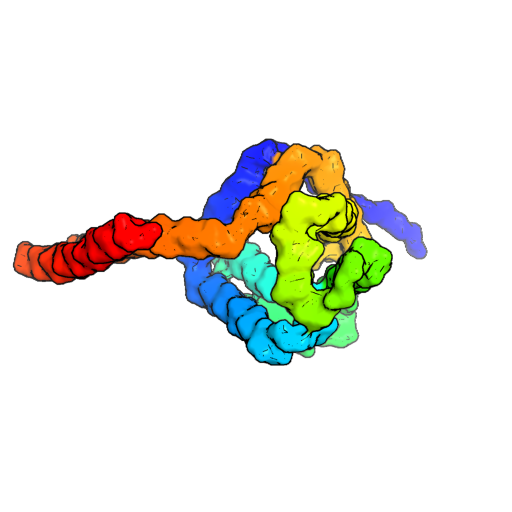 O 1
ATOM 967 N N . LEU A 1 126 ? 4.953 -14.949 5.208 1.00 85.00 126 LEU A N 1
ATOM 968 C CA . LEU A 1 126 ? 4.099 -15.321 4.080 1.00 85.00 126 LEU A CA 1
ATOM 969 C C . LEU A 1 126 ? 4.092 -14.225 3.005 1.00 85.00 126 LEU A C 1
ATOM 971 O O . LEU A 1 126 ? 4.220 -14.539 1.824 1.00 85.00 126 LEU A O 1
ATOM 975 N N . LEU A 1 127 ? 4.021 -12.950 3.400 1.00 83.56 127 LEU A N 1
ATOM 976 C CA . LEU A 1 127 ? 4.142 -11.819 2.475 1.00 83.56 127 LEU A CA 1
ATOM 977 C C . LEU A 1 127 ? 5.537 -11.735 1.840 1.00 83.56 127 LEU A C 1
ATOM 979 O O . LEU A 1 127 ? 5.635 -11.506 0.638 1.00 83.56 127 LEU A O 1
ATOM 983 N N . ALA A 1 128 ? 6.608 -11.983 2.600 1.00 81.12 128 ALA A N 1
ATOM 984 C CA . ALA A 1 128 ? 7.975 -12.033 2.070 1.00 81.12 128 ALA A CA 1
ATOM 985 C C . ALA A 1 128 ? 8.161 -13.157 1.045 1.00 81.12 128 ALA A C 1
ATOM 987 O O . ALA A 1 128 ? 8.789 -12.953 0.006 1.00 81.12 128 ALA A O 1
ATOM 988 N N . LEU A 1 129 ? 7.612 -14.343 1.319 1.00 85.88 129 LEU A N 1
ATOM 989 C CA . LEU A 1 129 ? 7.636 -15.470 0.389 1.00 85.88 129 LEU A CA 1
ATOM 990 C C . LEU A 1 129 ? 6.836 -15.156 -0.872 1.00 85.88 129 LEU A C 1
ATOM 992 O O . LEU A 1 129 ? 7.311 -15.431 -1.969 1.00 85.88 129 LEU A O 1
ATOM 996 N N . ALA A 1 130 ? 5.665 -14.534 -0.731 1.00 86.00 130 ALA A N 1
ATOM 997 C CA . ALA A 1 130 ? 4.861 -14.105 -1.867 1.00 86.00 130 ALA A CA 1
ATOM 998 C C . ALA A 1 130 ? 5.591 -13.053 -2.723 1.00 86.00 130 ALA A C 1
ATOM 1000 O O . ALA A 1 130 ? 5.616 -13.166 -3.946 1.00 86.00 130 ALA A O 1
ATOM 1001 N N . ALA A 1 131 ? 6.254 -12.083 -2.088 1.00 79.69 131 ALA A N 1
ATOM 1002 C CA . ALA A 1 131 ? 7.060 -11.064 -2.758 1.00 79.69 131 ALA A CA 1
ATOM 1003 C C . ALA A 1 131 ? 8.296 -11.652 -3.451 1.00 79.69 131 ALA A C 1
ATOM 1005 O O . ALA A 1 131 ? 8.607 -11.304 -4.586 1.00 79.69 131 ALA A O 1
ATOM 1006 N N . THR A 1 132 ? 8.969 -12.599 -2.799 1.00 82.75 132 THR A N 1
ATOM 1007 C CA . THR A 1 132 ? 10.095 -13.331 -3.392 1.00 82.75 132 THR A CA 1
ATOM 1008 C C . THR A 1 132 ? 9.623 -14.157 -4.585 1.00 82.75 132 THR A C 1
ATOM 1010 O O . THR A 1 132 ? 10.257 -14.137 -5.636 1.00 82.75 132 THR A O 1
ATOM 1013 N N . GLY A 1 133 ? 8.478 -14.832 -4.447 1.00 86.25 133 GLY A N 1
ATOM 1014 C CA . GLY A 1 133 ? 7.801 -15.528 -5.534 1.00 86.25 133 GLY A CA 1
ATOM 1015 C C . GLY A 1 133 ? 7.555 -14.598 -6.714 1.00 86.25 133 GLY A C 1
ATOM 1016 O O . GLY A 1 133 ? 7.968 -14.929 -7.817 1.00 86.25 133 GLY A O 1
ATOM 1017 N N . TRP A 1 134 ? 6.995 -13.410 -6.464 1.00 85.25 134 TRP A N 1
ATOM 1018 C CA . TRP A 1 134 ? 6.789 -12.373 -7.476 1.00 85.25 134 TRP A CA 1
ATOM 1019 C C . TRP A 1 134 ? 8.086 -11.969 -8.182 1.00 85.25 134 TRP A C 1
ATOM 1021 O O . TRP A 1 134 ? 8.135 -11.966 -9.410 1.00 85.25 134 TRP A O 1
ATOM 1031 N N . VAL A 1 135 ? 9.151 -11.669 -7.433 1.00 81.94 135 VAL A N 1
ATOM 1032 C CA . VAL A 1 135 ? 10.453 -11.297 -8.009 1.00 81.94 135 VAL A CA 1
ATOM 1033 C C . VAL A 1 135 ? 11.005 -12.421 -8.882 1.00 81.94 135 VAL A C 1
ATOM 1035 O O . VAL A 1 135 ? 11.456 -12.152 -9.992 1.00 81.94 135 VAL A O 1
ATOM 1038 N N . LEU A 1 136 ? 10.948 -13.671 -8.418 1.00 83.75 136 LEU A N 1
ATOM 1039 C CA . LEU A 1 136 ? 11.460 -14.825 -9.156 1.00 83.75 136 LEU A CA 1
ATOM 1040 C C . LEU A 1 136 ? 10.648 -15.103 -10.423 1.00 83.75 136 LEU A C 1
ATOM 1042 O O . LEU A 1 136 ? 11.236 -15.286 -11.486 1.00 83.75 136 LEU A O 1
ATOM 1046 N N . THR A 1 137 ? 9.316 -15.104 -10.343 1.00 86.88 137 THR A N 1
ATOM 1047 C CA . THR A 1 137 ? 8.449 -15.336 -11.508 1.00 86.88 137 THR A CA 1
ATOM 1048 C C . THR A 1 137 ? 8.533 -14.190 -12.506 1.00 86.88 137 THR A C 1
ATOM 1050 O O . THR A 1 137 ? 8.606 -14.431 -13.707 1.00 86.88 137 THR A O 1
ATOM 1053 N N . SER A 1 138 ? 8.584 -12.947 -12.020 1.00 81.50 138 SER A N 1
ATOM 1054 C CA . SER A 1 138 ? 8.803 -11.758 -12.843 1.00 81.50 138 SER A CA 1
ATOM 1055 C C . SER A 1 138 ? 10.156 -11.834 -13.542 1.00 81.50 138 SER A C 1
ATOM 1057 O O . SER A 1 138 ? 10.231 -11.663 -14.753 1.00 81.50 138 SER A O 1
ATOM 1059 N N . ALA A 1 139 ? 11.231 -12.114 -12.803 1.00 79.62 139 ALA A N 1
ATOM 1060 C CA . ALA A 1 139 ? 12.561 -12.223 -13.380 1.00 79.62 139 ALA A CA 1
ATOM 1061 C C . ALA A 1 139 ? 12.632 -13.358 -14.405 1.00 79.62 139 ALA A C 1
ATOM 1063 O O . ALA A 1 139 ? 13.175 -13.135 -15.475 1.00 79.62 139 ALA A O 1
ATOM 1064 N N . ALA A 1 140 ? 12.039 -14.523 -14.128 1.00 85.19 140 ALA A N 1
ATOM 1065 C CA . ALA A 1 140 ? 11.985 -15.639 -15.071 1.00 85.19 140 ALA A CA 1
ATOM 1066 C C . ALA A 1 140 ? 11.217 -15.287 -16.354 1.00 85.19 140 ALA A C 1
ATOM 1068 O O . ALA A 1 140 ? 11.684 -15.593 -17.447 1.00 85.19 140 ALA A O 1
ATOM 1069 N N . LEU A 1 141 ? 10.067 -14.613 -16.244 1.00 85.81 141 LEU A N 1
ATOM 1070 C CA . LEU A 1 141 ? 9.313 -14.145 -17.409 1.00 85.81 141 LEU A CA 1
ATOM 1071 C C . LEU A 1 141 ? 10.169 -13.202 -18.263 1.00 85.81 141 LEU A C 1
ATOM 1073 O O . LEU A 1 141 ? 10.261 -13.360 -19.477 1.00 85.81 141 LEU A O 1
ATOM 1077 N N . ILE A 1 142 ? 10.828 -12.238 -17.625 1.00 81.88 142 ILE A N 1
ATOM 1078 C CA . ILE A 1 142 ? 11.661 -11.269 -18.328 1.00 81.88 142 ILE A CA 1
ATOM 1079 C C . ILE A 1 142 ? 12.903 -11.935 -18.926 1.00 81.88 142 ILE A C 1
ATOM 1081 O O . ILE A 1 142 ? 13.204 -11.695 -20.083 1.00 81.88 142 ILE A O 1
ATOM 1085 N N . THR A 1 143 ? 13.611 -12.808 -18.213 1.00 81.19 143 THR A N 1
ATOM 1086 C CA . THR A 1 143 ? 14.833 -13.437 -18.739 1.00 81.19 143 THR A CA 1
ATOM 1087 C C . THR A 1 143 ? 14.566 -14.449 -19.848 1.00 81.19 143 THR A C 1
ATOM 1089 O O . THR A 1 143 ? 15.414 -14.607 -20.720 1.00 81.19 143 THR A O 1
ATOM 1092 N N . LEU A 1 144 ? 13.414 -15.127 -19.836 1.00 84.06 144 LEU A N 1
ATOM 1093 C CA . LEU A 1 144 ? 13.058 -16.113 -20.860 1.00 84.06 144 LEU A CA 1
ATOM 1094 C C . LEU A 1 144 ? 12.517 -15.475 -22.143 1.00 84.06 144 LEU A C 1
ATOM 1096 O O . LEU A 1 144 ? 12.730 -16.023 -23.222 1.00 84.06 144 LEU A O 1
ATOM 1100 N N . PHE A 1 145 ? 11.804 -14.349 -22.034 1.00 83.06 145 PHE A N 1
ATOM 1101 C CA . PHE A 1 145 ? 11.079 -13.753 -23.161 1.00 83.06 145 PHE A CA 1
ATOM 1102 C C . PHE A 1 145 ? 11.594 -12.371 -23.585 1.00 83.06 145 PHE A C 1
ATOM 1104 O O . PHE A 1 145 ? 11.167 -11.874 -24.629 1.00 83.06 145 PHE A O 1
ATOM 1111 N N . ALA A 1 146 ? 12.502 -11.736 -22.831 1.00 78.56 146 ALA A N 1
ATOM 1112 C CA . ALA A 1 146 ? 13.115 -10.485 -23.269 1.00 78.56 146 ALA A CA 1
ATOM 1113 C C . ALA A 1 146 ? 14.122 -10.741 -24.404 1.00 78.56 146 ALA A C 1
ATOM 1115 O O . ALA A 1 146 ? 14.981 -11.617 -24.291 1.00 78.56 146 ALA A O 1
ATOM 1116 N N . PRO A 1 147 ? 14.076 -9.940 -25.482 1.00 72.44 147 PRO A N 1
ATOM 1117 C CA . PRO A 1 147 ? 14.993 -10.083 -26.611 1.00 72.44 147 PRO A CA 1
ATOM 1118 C C . PRO A 1 147 ? 16.432 -9.648 -26.289 1.00 72.44 147 PRO A C 1
ATOM 1120 O O . PRO A 1 147 ? 17.347 -9.970 -27.044 1.00 72.44 147 PRO A O 1
ATOM 1123 N N . VAL A 1 148 ? 16.644 -8.908 -25.194 1.00 76.88 148 VAL A N 1
ATOM 1124 C CA . VAL A 1 148 ? 17.947 -8.370 -24.774 1.00 76.88 148 VAL A CA 1
ATOM 1125 C C . VAL A 1 148 ? 18.155 -8.653 -23.279 1.00 76.88 148 VAL A C 1
ATOM 1127 O O . VAL A 1 148 ? 17.196 -8.529 -22.511 1.00 76.88 148 VAL A O 1
ATOM 1130 N N . PRO A 1 149 ? 19.378 -9.005 -22.833 1.00 74.25 149 PRO A N 1
ATOM 1131 C CA . PRO A 1 149 ? 19.685 -9.168 -21.415 1.00 74.25 149 PRO A CA 1
ATOM 1132 C C . PRO A 1 149 ? 19.438 -7.878 -20.622 1.00 74.25 149 PRO A C 1
ATOM 1134 O O . PRO A 1 149 ? 19.971 -6.821 -20.954 1.00 74.25 149 PRO A O 1
ATOM 1137 N N . ILE A 1 150 ? 18.649 -7.974 -19.551 1.00 73.50 150 ILE A N 1
ATOM 1138 C CA . ILE A 1 150 ? 18.301 -6.841 -18.685 1.00 73.50 150 ILE A CA 1
ATOM 1139 C C . ILE A 1 150 ? 19.171 -6.896 -17.428 1.00 73.50 150 ILE A C 1
ATOM 1141 O O . ILE A 1 150 ? 19.007 -7.789 -16.595 1.00 73.50 150 ILE A O 1
ATOM 1145 N N . HIS A 1 151 ? 20.103 -5.950 -17.284 1.00 71.44 151 HIS A N 1
ATOM 1146 C CA . HIS A 1 151 ? 21.032 -5.903 -16.146 1.00 71.44 151 HIS A CA 1
ATOM 1147 C C . HIS A 1 151 ? 20.716 -4.775 -15.164 1.00 71.44 151 HIS A C 1
ATOM 1149 O O . HIS A 1 151 ? 21.007 -4.896 -13.970 1.00 71.44 151 HIS A O 1
ATOM 1155 N N . THR A 1 152 ? 20.098 -3.696 -15.645 1.00 72.25 152 THR A N 1
ATOM 1156 C CA . THR A 1 152 ? 19.759 -2.526 -14.834 1.00 72.25 152 THR A CA 1
ATOM 1157 C C . THR A 1 152 ? 18.254 -2.222 -14.852 1.00 72.25 152 THR A C 1
ATOM 1159 O O . THR A 1 152 ? 17.551 -2.607 -15.790 1.00 72.25 152 THR A O 1
ATOM 1162 N N . PRO A 1 153 ? 17.723 -1.501 -13.842 1.00 68.00 153 PRO A N 1
ATOM 1163 C CA . PRO A 1 153 ? 16.324 -1.058 -13.845 1.00 68.00 153 PRO A CA 1
ATOM 1164 C C . PRO A 1 153 ? 15.965 -0.182 -15.055 1.00 68.00 153 PRO A C 1
ATOM 1166 O O . PRO A 1 153 ? 14.836 -0.220 -15.537 1.00 68.00 153 PRO A O 1
ATOM 1169 N N . VAL A 1 154 ? 16.929 0.586 -15.569 1.00 73.38 154 VAL A N 1
ATOM 1170 C CA . VAL A 1 154 ? 16.744 1.436 -16.754 1.00 73.38 154 VAL A CA 1
ATOM 1171 C C . VAL A 1 154 ? 16.560 0.585 -18.011 1.00 73.38 154 VAL A C 1
ATOM 1173 O O . VAL A 1 154 ? 15.707 0.896 -18.842 1.00 73.38 154 VAL A O 1
ATOM 1176 N N . ASP A 1 155 ? 17.283 -0.533 -18.120 1.00 76.00 155 ASP A N 1
ATOM 1177 C CA . ASP A 1 155 ? 17.114 -1.471 -19.233 1.00 76.00 155 ASP A CA 1
ATOM 1178 C C . ASP A 1 155 ? 15.703 -2.066 -19.245 1.00 76.00 155 ASP A C 1
ATOM 1180 O O . ASP A 1 155 ? 15.102 -2.173 -20.313 1.00 76.00 155 ASP A O 1
ATOM 1184 N N . PHE A 1 156 ? 15.148 -2.388 -18.069 1.00 73.88 156 PHE A N 1
ATOM 1185 C CA . PHE A 1 156 ? 13.774 -2.878 -17.932 1.00 73.88 156 PHE A CA 1
ATOM 1186 C C . PHE A 1 156 ? 12.758 -1.844 -18.421 1.00 73.88 156 PHE A C 1
ATOM 1188 O O . PHE A 1 156 ? 11.868 -2.167 -19.207 1.00 73.88 156 PHE A O 1
ATOM 1195 N N . VAL A 1 157 ? 12.907 -0.585 -18.006 1.00 76.62 157 VAL A N 1
ATOM 1196 C CA . VAL A 1 157 ? 11.992 0.480 -18.428 1.00 76.62 157 VAL A CA 1
ATOM 1197 C C . VAL A 1 157 ? 12.046 0.670 -19.942 1.00 76.62 157 VAL A C 1
ATOM 1199 O O . VAL A 1 157 ? 11.003 0.694 -20.582 1.00 76.62 157 VAL A O 1
ATOM 1202 N N . ASN A 1 158 ? 13.234 0.733 -20.537 1.00 78.88 158 ASN A N 1
ATOM 1203 C CA . ASN A 1 158 ? 13.367 0.999 -21.970 1.00 78.88 158 ASN A CA 1
ATOM 1204 C C . ASN A 1 158 ? 12.927 -0.177 -22.855 1.00 78.88 158 ASN A C 1
ATOM 1206 O O . ASN A 1 158 ? 12.313 0.044 -23.898 1.00 78.88 158 ASN A O 1
ATOM 1210 N N . HIS A 1 159 ? 13.227 -1.415 -22.452 1.00 76.88 159 HIS A N 1
ATOM 1211 C CA . HIS A 1 159 ? 13.022 -2.601 -23.295 1.00 76.88 159 HIS A CA 1
ATOM 1212 C C . HIS A 1 159 ? 11.757 -3.398 -22.965 1.00 76.88 159 HIS A C 1
ATOM 1214 O O . HIS A 1 159 ? 11.363 -4.246 -23.763 1.00 76.88 159 HIS A O 1
ATOM 1220 N N . VAL A 1 160 ? 11.119 -3.145 -21.819 1.00 74.44 160 VAL A N 1
ATOM 1221 C CA . VAL A 1 160 ? 9.874 -3.819 -21.417 1.00 74.44 160 VAL A CA 1
ATOM 1222 C C . VAL A 1 160 ? 8.735 -2.816 -21.308 1.00 74.44 160 VAL A C 1
ATOM 1224 O O . VAL A 1 160 ? 7.728 -2.994 -21.979 1.00 74.44 160 VAL A O 1
ATOM 1227 N N . VAL A 1 161 ? 8.886 -1.751 -20.512 1.00 76.69 161 VAL A N 1
ATOM 1228 C CA . VAL A 1 161 ? 7.779 -0.815 -20.212 1.00 76.69 161 VAL A CA 1
ATOM 1229 C C . VAL A 1 161 ? 7.513 0.171 -21.354 1.00 76.69 161 VAL A C 1
ATOM 1231 O O . VAL A 1 161 ? 6.372 0.368 -21.751 1.00 76.69 161 VAL A O 1
ATOM 1234 N N . LEU A 1 162 ? 8.562 0.797 -21.887 1.00 76.69 162 LEU A N 1
ATOM 1235 C CA . LEU A 1 162 ? 8.497 1.803 -22.955 1.00 76.69 162 LEU A CA 1
ATOM 1236 C C . LEU A 1 162 ? 8.675 1.195 -24.352 1.00 76.69 162 LEU A C 1
ATOM 1238 O O . LEU A 1 162 ? 8.748 1.924 -25.347 1.00 76.69 162 LEU A O 1
ATOM 1242 N N . ALA A 1 163 ? 8.758 -0.133 -24.444 1.00 74.00 163 ALA A N 1
ATOM 1243 C CA . ALA A 1 163 ? 8.890 -0.822 -25.713 1.00 74.00 163 ALA A CA 1
ATOM 1244 C C . ALA A 1 163 ? 7.649 -0.560 -26.580 1.00 74.00 163 ALA A C 1
ATOM 1246 O O . ALA A 1 163 ? 6.538 -0.957 -26.244 1.00 74.00 163 ALA A O 1
ATOM 1247 N N . LYS A 1 164 ? 7.846 0.088 -27.735 1.00 63.03 164 LYS A N 1
ATOM 1248 C CA . LYS A 1 164 ? 6.762 0.429 -28.681 1.00 63.03 164 LYS A CA 1
ATOM 1249 C C . LYS A 1 164 ? 6.081 -0.793 -29.316 1.00 63.03 164 LYS A C 1
ATOM 1251 O O . LYS A 1 164 ? 5.027 -0.653 -29.927 1.00 63.03 164 LYS A O 1
ATOM 1256 N N . THR A 1 165 ? 6.683 -1.972 -29.183 1.00 58.56 165 THR A N 1
ATOM 1257 C CA . THR A 1 165 ? 6.195 -3.244 -29.725 1.00 58.56 165 THR A CA 1
ATOM 1258 C C . THR A 1 165 ? 6.553 -4.356 -28.747 1.00 58.56 165 THR A C 1
ATOM 1260 O O . THR A 1 165 ? 7.734 -4.647 -28.568 1.00 58.56 165 THR A O 1
ATOM 1263 N N . GLY A 1 166 ? 5.552 -4.983 -28.126 1.00 68.81 166 GLY A N 1
ATOM 1264 C CA . GLY A 1 166 ? 5.757 -6.152 -27.270 1.00 68.81 166 GLY A CA 1
ATOM 1265 C C . GLY A 1 166 ? 4.565 -6.467 -26.365 1.00 68.81 166 GLY A C 1
ATOM 1266 O O . GLY A 1 166 ? 4.053 -5.593 -25.682 1.00 68.81 166 GLY A O 1
ATOM 1267 N N . TRP A 1 167 ? 4.171 -7.742 -26.312 1.00 83.50 167 TRP A N 1
ATOM 1268 C CA . TRP A 1 167 ? 3.173 -8.277 -25.369 1.00 83.50 167 TRP A CA 1
ATOM 1269 C C . TRP A 1 167 ? 3.752 -8.496 -23.959 1.00 83.50 167 TRP A C 1
ATOM 1271 O O . TRP A 1 167 ? 3.026 -8.815 -23.020 1.00 83.50 167 TRP A O 1
ATOM 1281 N N . LEU A 1 168 ? 5.074 -8.352 -23.806 1.00 82.38 168 LEU A N 1
ATOM 1282 C CA . LEU A 1 168 ? 5.800 -8.704 -22.588 1.00 82.38 168 LEU A CA 1
ATOM 1283 C C . LEU A 1 168 ? 5.374 -7.849 -21.391 1.00 82.38 168 LEU A C 1
ATOM 1285 O O . LEU A 1 168 ? 5.219 -8.387 -20.300 1.00 82.38 168 LEU A O 1
ATOM 1289 N N . PHE A 1 169 ? 5.137 -6.548 -21.590 1.00 81.31 169 PHE A N 1
ATOM 1290 C CA . PHE A 1 169 ? 4.620 -5.673 -20.535 1.00 81.31 169 PHE A CA 1
ATOM 1291 C C . PHE A 1 169 ? 3.210 -6.074 -20.100 1.00 81.31 169 PHE A C 1
ATOM 1293 O O . PHE A 1 169 ? 2.946 -6.173 -18.906 1.00 81.31 169 PHE A O 1
ATOM 1300 N N . GLU A 1 170 ? 2.319 -6.353 -21.052 1.00 85.38 170 GLU A N 1
ATOM 1301 C CA . GLU A 1 170 ? 0.943 -6.769 -20.764 1.00 85.38 170 GLU A CA 1
ATOM 1302 C C . GLU A 1 170 ? 0.909 -8.108 -20.026 1.00 85.38 170 GLU A C 1
ATOM 1304 O O . GLU A 1 170 ? 0.205 -8.242 -19.028 1.00 85.38 170 GLU A O 1
ATOM 1309 N N . ALA A 1 171 ? 1.714 -9.085 -20.455 1.00 86.31 171 ALA A N 1
ATOM 1310 C CA . ALA A 1 171 ? 1.838 -10.365 -19.766 1.00 86.31 171 ALA A CA 1
ATOM 1311 C C . ALA A 1 171 ? 2.491 -10.228 -18.388 1.00 86.31 171 ALA A C 1
ATOM 1313 O O . ALA A 1 171 ? 2.062 -10.891 -17.446 1.00 86.31 171 ALA A O 1
ATOM 1314 N N . TRP A 1 172 ? 3.492 -9.357 -18.244 1.00 83.50 172 TRP A N 1
ATOM 1315 C CA . TRP A 1 172 ? 4.104 -9.047 -16.954 1.00 83.50 172 TRP A CA 1
ATOM 1316 C C . TRP A 1 172 ? 3.096 -8.403 -15.994 1.00 83.50 172 TRP A C 1
ATOM 1318 O O . TRP A 1 172 ? 2.982 -8.821 -14.841 1.00 83.50 172 TRP A O 1
ATOM 1328 N N . LEU A 1 173 ? 2.296 -7.453 -16.483 1.00 83.38 173 LEU A N 1
ATOM 1329 C CA . LEU A 1 173 ? 1.233 -6.807 -15.719 1.00 83.38 173 LEU A CA 1
ATOM 1330 C C . LEU A 1 173 ? 0.112 -7.795 -15.361 1.00 83.38 173 LEU A C 1
ATOM 1332 O O . LEU A 1 173 ? -0.343 -7.816 -14.218 1.00 83.38 173 LEU A O 1
ATOM 1336 N N . ALA A 1 174 ? -0.304 -8.646 -16.301 1.00 87.38 174 ALA A N 1
ATOM 1337 C CA . ALA A 1 174 ? -1.309 -9.684 -16.079 1.00 87.38 174 ALA A CA 1
ATOM 1338 C C . ALA A 1 174 ? -0.840 -10.715 -15.044 1.00 87.38 174 ALA A C 1
ATOM 1340 O O . ALA A 1 174 ? -1.593 -11.051 -14.129 1.00 87.38 174 ALA A O 1
ATOM 1341 N N . LEU A 1 175 ? 0.416 -11.165 -15.134 1.00 88.00 175 LEU A N 1
ATOM 1342 C CA . LEU A 1 175 ? 1.041 -12.029 -14.133 1.00 88.00 175 LEU A CA 1
ATOM 1343 C C . LEU A 1 175 ? 1.029 -11.357 -12.753 1.00 88.00 175 LEU A C 1
ATOM 1345 O O . LEU A 1 175 ? 0.660 -11.991 -11.763 1.00 88.00 175 LEU A O 1
ATOM 1349 N N . GLY A 1 176 ? 1.358 -10.062 -12.698 1.00 84.88 176 GLY A N 1
ATOM 1350 C CA . GLY A 1 176 ? 1.283 -9.250 -11.482 1.00 84.88 176 GLY A CA 1
ATOM 1351 C C . GLY A 1 176 ? -0.112 -9.190 -10.892 1.00 84.88 176 GLY A C 1
ATOM 1352 O O . GLY A 1 176 ? -0.276 -9.454 -9.705 1.00 84.88 176 GLY A O 1
ATOM 1353 N N . GLY A 1 177 ? -1.129 -8.935 -11.712 1.00 86.25 177 GLY A N 1
ATOM 1354 C CA . GLY A 1 177 ? -2.525 -8.931 -11.278 1.00 86.25 177 GLY A CA 1
ATOM 1355 C C . GLY A 1 177 ? -2.976 -10.285 -10.721 1.00 86.25 177 GLY A C 1
ATOM 1356 O O . GLY A 1 177 ? -3.561 -10.344 -9.637 1.00 86.25 177 GLY A O 1
ATOM 1357 N N . VAL A 1 178 ? -2.653 -11.380 -11.417 1.00 89.12 178 VAL A N 1
ATOM 1358 C CA . VAL A 1 178 ? -3.008 -12.748 -11.002 1.00 89.12 178 VAL A CA 1
ATOM 1359 C C . VAL A 1 178 ? -2.336 -13.132 -9.683 1.00 89.12 178 VAL A C 1
ATOM 1361 O O . VAL A 1 178 ? -2.975 -13.762 -8.843 1.00 89.12 178 VAL A O 1
ATOM 1364 N N . MET A 1 179 ? -1.079 -12.735 -9.463 1.00 86.38 179 MET A N 1
ATOM 1365 C CA . MET A 1 179 ? -0.376 -12.995 -8.202 1.00 86.38 179 MET A CA 1
ATOM 1366 C C . MET A 1 179 ? -0.790 -12.044 -7.073 1.00 86.38 179 MET A C 1
ATOM 1368 O O . MET A 1 179 ? -0.853 -12.459 -5.916 1.00 86.38 179 MET A O 1
ATOM 1372 N N . ALA A 1 180 ? -1.109 -10.787 -7.383 1.00 86.81 180 ALA A N 1
ATOM 1373 C CA . ALA A 1 180 ? -1.527 -9.796 -6.396 1.00 86.81 180 ALA A CA 1
ATOM 1374 C C . ALA A 1 180 ? -2.919 -10.095 -5.827 1.00 86.81 180 ALA A C 1
ATOM 1376 O O . ALA A 1 180 ? -3.142 -9.893 -4.635 1.00 86.81 180 ALA A O 1
ATOM 1377 N N . ALA A 1 181 ? -3.842 -10.621 -6.638 1.00 88.25 181 ALA A N 1
ATOM 1378 C CA . ALA A 1 181 ? -5.206 -10.937 -6.215 1.00 88.25 181 ALA A CA 1
ATOM 1379 C C . ALA A 1 181 ? -5.287 -11.841 -4.959 1.00 88.25 181 ALA A C 1
ATOM 1381 O O . ALA A 1 181 ? -5.934 -11.437 -3.988 1.00 88.25 181 ALA A O 1
ATOM 1382 N N . PRO A 1 182 ? -4.626 -13.016 -4.889 1.00 90.12 182 PRO A N 1
ATOM 1383 C CA . PRO A 1 182 ? -4.650 -13.855 -3.691 1.00 90.12 182 PRO A CA 1
ATOM 1384 C C . PRO A 1 182 ? -3.900 -13.230 -2.506 1.00 90.12 182 PRO A C 1
ATOM 1386 O O . PRO A 1 182 ? -4.307 -13.440 -1.362 1.00 90.12 182 PRO A O 1
ATOM 1389 N N . ILE A 1 183 ? -2.842 -12.443 -2.740 1.00 88.62 183 ILE A N 1
ATOM 1390 C CA . ILE A 1 183 ? -2.115 -11.728 -1.674 1.00 88.62 183 ILE A CA 1
ATOM 1391 C C . ILE A 1 183 ? -3.024 -10.672 -1.043 1.00 88.62 183 ILE A C 1
ATOM 1393 O O . ILE A 1 183 ? -3.139 -10.591 0.182 1.00 88.62 183 ILE A O 1
ATOM 1397 N N . PHE A 1 184 ? -3.726 -9.902 -1.870 1.00 89.69 184 PHE A N 1
ATOM 1398 C CA . PHE A 1 184 ? -4.713 -8.928 -1.427 1.00 89.69 184 PHE A CA 1
ATOM 1399 C C . PHE A 1 184 ? -5.855 -9.615 -0.670 1.00 89.69 184 PHE A C 1
ATOM 1401 O O . PHE A 1 184 ? -6.136 -9.256 0.473 1.00 89.69 184 PHE A O 1
ATOM 1408 N N . ALA A 1 185 ? -6.440 -10.675 -1.242 1.00 90.50 185 ALA A N 1
ATOM 1409 C CA . ALA A 1 185 ? -7.517 -11.432 -0.605 1.00 90.50 185 ALA A CA 1
ATOM 1410 C C . ALA A 1 185 ? -7.107 -12.032 0.746 1.00 90.50 185 ALA A C 1
ATOM 1412 O O . ALA A 1 185 ? -7.918 -12.083 1.667 1.00 90.50 185 ALA A O 1
ATOM 1413 N N . SER A 1 186 ? -5.841 -12.420 0.898 1.00 89.31 186 SER A N 1
ATOM 1414 C CA . SER A 1 186 ? -5.308 -12.968 2.148 1.00 89.31 186 SER A CA 1
ATOM 1415 C C . SER A 1 186 ? -4.947 -11.904 3.186 1.00 89.31 186 SER A C 1
ATOM 1417 O O . SER A 1 186 ? -4.833 -12.247 4.358 1.00 89.31 186 SER A O 1
ATOM 1419 N N . SER A 1 187 ? -4.747 -10.642 2.789 1.00 86.56 187 SER A N 1
ATOM 1420 C CA . SER A 1 187 ? -4.196 -9.595 3.664 1.00 86.56 187 SER A CA 1
ATOM 1421 C C . SER A 1 187 ? -5.197 -8.525 4.099 1.00 86.56 187 SER A C 1
ATOM 1423 O O . SER A 1 187 ? -5.090 -8.041 5.226 1.00 86.56 187 SER A O 1
ATOM 1425 N N . VAL A 1 188 ? -6.184 -8.195 3.259 1.00 87.81 188 VAL A N 1
ATOM 1426 C CA . VAL A 1 188 ? -7.037 -7.001 3.404 1.00 87.81 188 VAL A CA 1
ATOM 1427 C C . VAL A 1 188 ? -7.747 -6.874 4.760 1.00 87.81 188 VAL A C 1
ATOM 1429 O O . VAL A 1 188 ? -7.868 -5.764 5.272 1.00 87.81 188 VAL A O 1
ATOM 1432 N N . VAL A 1 189 ? -8.162 -7.984 5.385 1.00 87.25 189 VAL A N 1
ATOM 1433 C CA . VAL A 1 189 ? -8.768 -7.976 6.738 1.00 87.25 189 VAL A CA 1
ATOM 1434 C C . VAL A 1 189 ? -7.953 -8.796 7.751 1.00 87.25 189 VAL A C 1
ATOM 1436 O O . VAL A 1 189 ? -8.244 -8.785 8.947 1.00 87.25 189 VAL A O 1
ATOM 1439 N N . ALA A 1 190 ? -6.897 -9.491 7.322 1.00 84.56 190 ALA A N 1
ATOM 1440 C CA . ALA A 1 190 ? -6.161 -10.405 8.195 1.00 84.56 190 ALA A CA 1
ATOM 1441 C C . ALA A 1 190 ? -5.451 -9.675 9.340 1.00 84.56 190 ALA A C 1
ATOM 1443 O O . ALA A 1 190 ? -5.569 -10.069 10.496 1.00 84.56 190 ALA A O 1
ATOM 1444 N N . MET A 1 191 ? -4.768 -8.575 9.039 1.00 78.56 191 MET A N 1
ATOM 1445 C CA . MET A 1 191 ? -4.006 -7.822 10.031 1.00 78.56 191 MET A CA 1
ATOM 1446 C C . MET A 1 191 ? -4.862 -7.254 11.190 1.00 78.56 191 MET A C 1
ATOM 1448 O O . MET A 1 191 ? -4.526 -7.534 12.344 1.00 78.56 191 MET A O 1
ATOM 1452 N N . PRO A 1 192 ? -5.974 -6.522 10.957 1.00 76.50 192 PRO A N 1
ATOM 1453 C CA . PRO A 1 192 ? -6.819 -6.045 12.054 1.00 76.50 192 PRO A CA 1
ATOM 1454 C C . PRO A 1 192 ? -7.470 -7.200 12.827 1.00 76.50 192 PRO A C 1
ATOM 1456 O O . PRO A 1 192 ? -7.583 -7.136 14.049 1.00 76.50 192 PRO A O 1
ATOM 1459 N N . LEU A 1 193 ? -7.833 -8.302 12.153 1.00 79.38 193 LEU A N 1
ATOM 1460 C CA . LEU A 1 193 ? -8.378 -9.487 12.823 1.00 79.38 193 LEU A CA 1
ATOM 1461 C C . LEU A 1 193 ? -7.375 -10.133 13.776 1.00 79.38 193 LEU A C 1
ATOM 1463 O O . LEU A 1 193 ? -7.768 -10.494 14.882 1.00 79.38 193 LEU A O 1
ATOM 1467 N N . LEU A 1 194 ? -6.111 -10.256 13.368 1.00 75.50 194 LEU A N 1
ATOM 1468 C CA . LEU A 1 194 ? -5.042 -10.798 14.208 1.00 75.50 194 LEU A CA 1
ATOM 1469 C C . LEU A 1 194 ? -4.727 -9.902 15.410 1.00 75.50 194 LEU A C 1
ATOM 1471 O O . LEU A 1 194 ? -4.351 -10.401 16.467 1.00 75.50 194 LEU A O 1
ATOM 1475 N N . LEU A 1 195 ? -4.885 -8.584 15.260 1.00 71.88 195 LEU A N 1
ATOM 1476 C CA . LEU A 1 195 ? -4.604 -7.616 16.320 1.00 71.88 195 LEU A CA 1
ATOM 1477 C C . LEU A 1 195 ? -5.748 -7.439 17.324 1.00 71.88 195 LEU A C 1
ATOM 1479 O O . LEU A 1 195 ? -5.484 -7.147 18.494 1.00 71.88 195 LEU A O 1
ATOM 1483 N N . ASP A 1 196 ? -6.998 -7.601 16.889 1.00 70.69 196 ASP A N 1
ATOM 1484 C CA . ASP A 1 196 ? -8.173 -7.364 17.733 1.00 70.69 196 ASP A CA 1
ATOM 1485 C C . ASP A 1 196 ? -8.874 -8.626 18.213 1.00 70.69 196 ASP A C 1
ATOM 1487 O O . ASP A 1 196 ? -9.611 -8.584 19.204 1.00 70.69 196 ASP A O 1
ATOM 1491 N N . ARG A 1 197 ? -8.672 -9.758 17.536 1.00 67.00 197 ARG A N 1
ATOM 1492 C CA . ARG A 1 197 ? -9.291 -11.029 17.902 1.00 67.00 197 ARG A CA 1
ATOM 1493 C C . ARG A 1 197 ? -8.236 -12.109 18.074 1.00 67.00 197 ARG A C 1
ATOM 1495 O O . ARG A 1 197 ? -7.266 -12.184 17.335 1.00 67.00 197 ARG A O 1
ATOM 1502 N N . ARG A 1 198 ? -8.479 -13.013 19.026 1.00 66.56 198 ARG A N 1
ATOM 1503 C CA . ARG A 1 198 ? -7.674 -14.230 19.223 1.00 66.56 198 ARG A CA 1
ATOM 1504 C C . ARG A 1 198 ? -7.997 -15.269 18.145 1.00 66.56 198 ARG A C 1
ATOM 1506 O O . ARG A 1 198 ? -8.596 -16.302 18.439 1.00 66.56 198 ARG A O 1
ATOM 1513 N N . VAL A 1 199 ? -7.692 -14.950 16.892 1.00 75.88 199 VAL A N 1
ATOM 1514 C CA . VAL A 1 199 ? -7.871 -15.843 15.742 1.00 75.88 199 VAL A CA 1
ATOM 1515 C C . VAL A 1 199 ? -6.514 -16.288 15.215 1.00 75.88 199 VAL A C 1
ATOM 1517 O O . VAL A 1 199 ? -5.531 -15.559 15.275 1.00 75.88 199 VAL A O 1
ATOM 1520 N N . THR A 1 200 ? -6.455 -17.515 14.713 1.00 81.62 200 THR A N 1
ATOM 1521 C CA . THR A 1 200 ? -5.249 -18.067 14.082 1.00 81.62 200 THR A CA 1
ATOM 1522 C C . THR A 1 200 ? -5.014 -17.463 12.694 1.00 81.62 200 THR A C 1
ATOM 1524 O O . THR A 1 200 ? -5.945 -16.944 12.075 1.00 81.62 200 THR A O 1
ATOM 1527 N N . LEU A 1 201 ? -3.789 -17.594 12.166 1.00 81.56 201 LEU A N 1
ATOM 1528 C CA . LEU A 1 201 ? -3.427 -17.125 10.820 1.00 81.56 201 LEU A CA 1
ATOM 1529 C C . LEU A 1 201 ? -4.384 -17.651 9.749 1.00 81.56 201 LEU A C 1
ATOM 1531 O O . LEU A 1 201 ? -4.872 -16.892 8.918 1.00 81.56 201 LEU A O 1
ATOM 1535 N N . SER A 1 202 ? -4.682 -18.950 9.792 1.00 84.62 202 SER A N 1
ATOM 1536 C CA . SER A 1 202 ? -5.579 -19.592 8.833 1.00 84.62 202 SER A CA 1
ATOM 1537 C C . SER A 1 202 ? -6.995 -19.034 8.929 1.00 84.62 202 SER A C 1
ATOM 1539 O O . SER A 1 202 ? -7.597 -18.734 7.905 1.00 84.62 202 SER A O 1
ATOM 1541 N N . GLN A 1 203 ? -7.517 -18.818 10.140 1.00 86.06 203 GLN A N 1
ATOM 1542 C CA . GLN A 1 203 ? -8.825 -18.190 10.331 1.00 86.06 203 GLN A CA 1
ATOM 1543 C C . GLN A 1 203 ? -8.843 -16.749 9.817 1.00 86.06 203 GLN A C 1
ATOM 1545 O O . GLN A 1 203 ? -9.810 -16.360 9.168 1.00 86.06 203 GLN A O 1
ATOM 1550 N N . ALA A 1 204 ? -7.792 -15.968 10.070 1.00 87.06 204 ALA A N 1
ATOM 1551 C CA . ALA A 1 204 ? -7.683 -14.595 9.585 1.00 87.06 204 ALA A CA 1
ATOM 1552 C C . ALA A 1 204 ? -7.665 -14.540 8.050 1.00 87.06 204 ALA A C 1
ATOM 1554 O O . ALA A 1 204 ? -8.442 -13.793 7.458 1.00 87.06 204 ALA A O 1
ATOM 1555 N N . VAL A 1 205 ? -6.857 -15.391 7.406 1.00 90.06 205 VAL A N 1
ATOM 1556 C CA . VAL A 1 205 ? -6.786 -15.499 5.941 1.00 90.06 205 VAL A CA 1
ATOM 1557 C C . VAL A 1 205 ? -8.122 -15.963 5.360 1.00 90.06 205 VAL A C 1
ATOM 1559 O O . VAL A 1 205 ? -8.638 -15.318 4.454 1.00 90.06 205 VAL A O 1
ATOM 1562 N N . LEU A 1 206 ? -8.739 -17.017 5.904 1.00 90.56 206 LEU A N 1
ATOM 1563 C CA . LEU A 1 206 ? -10.039 -17.511 5.428 1.00 90.56 206 LEU A CA 1
ATOM 1564 C C . LEU A 1 206 ? -11.146 -16.461 5.575 1.00 90.56 206 LEU A C 1
ATOM 1566 O O . LEU A 1 206 ? -11.954 -16.287 4.667 1.00 90.56 206 LEU A O 1
ATOM 1570 N N . THR A 1 207 ? -11.154 -15.720 6.684 1.00 90.75 207 THR A N 1
ATOM 1571 C CA . THR A 1 207 ? -12.106 -14.617 6.896 1.00 90.75 207 THR A CA 1
ATOM 1572 C C . THR A 1 207 ? -11.854 -13.477 5.912 1.00 90.75 207 THR A C 1
ATOM 1574 O O . THR A 1 207 ? -12.802 -12.881 5.410 1.00 90.75 207 THR A O 1
ATOM 1577 N N . SER A 1 208 ? -10.588 -13.190 5.598 1.00 92.06 208 SER A N 1
ATOM 1578 C CA . SER A 1 208 ? -10.207 -12.186 4.603 1.00 92.06 208 SER A CA 1
ATOM 1579 C C . SER A 1 208 ? -10.680 -12.586 3.198 1.00 92.06 208 SER A C 1
ATOM 1581 O O . SER A 1 208 ? -11.319 -11.788 2.515 1.00 92.06 208 SER A O 1
ATOM 1583 N N . TRP A 1 209 ? -10.503 -13.851 2.805 1.00 93.75 209 TRP A N 1
ATOM 1584 C CA . TRP A 1 209 ? -11.055 -14.386 1.555 1.00 93.75 209 TRP A CA 1
ATOM 1585 C C . TRP A 1 209 ? -12.580 -14.312 1.522 1.00 93.75 209 TRP A C 1
ATOM 1587 O O . TRP A 1 209 ? -13.156 -13.858 0.534 1.00 93.75 209 TRP A O 1
ATOM 1597 N N . GLN A 1 210 ? -13.245 -14.696 2.613 1.00 92.06 210 GLN A N 1
ATOM 1598 C CA . GLN A 1 210 ? -14.695 -14.578 2.730 1.00 92.06 210 GLN A CA 1
ATOM 1599 C C . GLN A 1 210 ? -15.149 -13.116 2.602 1.00 92.06 210 GLN A C 1
ATOM 1601 O O . GLN A 1 210 ? -16.145 -12.846 1.937 1.00 92.06 210 GLN A O 1
ATOM 1606 N N . ALA A 1 211 ? -14.404 -12.158 3.163 1.00 91.75 211 ALA A N 1
ATOM 1607 C CA . ALA A 1 211 ? -14.692 -10.733 3.021 1.00 91.75 211 ALA A CA 1
ATOM 1608 C C . ALA A 1 211 ? -14.647 -10.266 1.560 1.00 91.75 211 ALA A C 1
ATOM 1610 O O . ALA A 1 211 ? -15.544 -9.530 1.139 1.00 91.75 211 ALA A O 1
ATOM 1611 N N . VAL A 1 212 ? -13.663 -10.741 0.786 1.00 93.38 212 VAL A N 1
ATOM 1612 C CA . VAL A 1 212 ? -13.547 -10.438 -0.648 1.00 93.38 212 VAL A CA 1
ATOM 1613 C C . VAL A 1 212 ? -14.648 -11.086 -1.469 1.00 93.38 212 VAL A C 1
ATOM 1615 O O . VAL A 1 212 ? -15.290 -10.407 -2.267 1.00 93.38 212 VAL A O 1
ATOM 1618 N N . LEU A 1 213 ? -14.919 -12.368 -1.241 1.00 92.25 213 LEU A N 1
ATOM 1619 C CA . LEU A 1 213 ? -15.931 -13.104 -1.998 1.00 92.25 213 LEU A CA 1
ATOM 1620 C C . LEU A 1 213 ? -17.357 -12.626 -1.694 1.00 92.25 213 LEU A C 1
ATOM 1622 O O . LEU A 1 213 ? -18.193 -12.603 -2.593 1.00 92.25 213 LEU A O 1
ATOM 1626 N N . CYS A 1 214 ? -17.640 -12.202 -0.460 1.00 93.06 214 CYS A N 1
ATOM 1627 C CA . CYS A 1 214 ? -18.936 -11.622 -0.103 1.00 93.06 214 CYS A CA 1
ATOM 1628 C C . CYS A 1 214 ? -19.118 -10.184 -0.619 1.00 93.06 214 CYS A C 1
ATOM 1630 O O . CYS A 1 214 ? -20.257 -9.742 -0.751 1.00 93.06 214 CYS A O 1
ATOM 1632 N N . ASN A 1 215 ? -18.034 -9.446 -0.895 1.00 93.75 215 ASN A N 1
ATOM 1633 C CA . ASN A 1 215 ? -18.081 -8.035 -1.301 1.00 93.75 215 ASN A CA 1
ATOM 1634 C C . ASN A 1 215 ? -17.138 -7.717 -2.482 1.00 93.75 215 ASN A C 1
ATOM 1636 O O . ASN A 1 215 ? -16.294 -6.821 -2.369 1.00 93.75 215 ASN A O 1
ATOM 1640 N N . PRO A 1 216 ? -17.272 -8.399 -3.635 1.00 92.06 216 PRO A N 1
ATOM 1641 C CA . PRO A 1 216 ? -16.281 -8.329 -4.710 1.00 92.06 216 PRO A CA 1
ATOM 1642 C C . PRO A 1 216 ? -16.175 -6.932 -5.325 1.00 92.06 216 PRO A C 1
ATOM 1644 O O . PRO A 1 216 ? -15.077 -6.473 -5.620 1.00 92.06 216 PRO A O 1
ATOM 1647 N N . LEU A 1 217 ? -17.296 -6.217 -5.469 1.00 92.75 217 LEU A N 1
ATOM 1648 C CA . LEU A 1 217 ? -17.305 -4.878 -6.062 1.00 92.75 217 LEU A CA 1
ATOM 1649 C C . LEU A 1 217 ? -16.632 -3.842 -5.155 1.00 92.75 217 LEU A C 1
ATOM 1651 O O . LEU A 1 217 ? -15.770 -3.097 -5.607 1.00 92.75 217 LEU A O 1
ATOM 1655 N N . ALA A 1 218 ? -16.986 -3.814 -3.867 1.00 92.12 218 ALA A N 1
ATOM 1656 C CA . ALA A 1 218 ? -16.387 -2.881 -2.913 1.00 92.12 218 ALA A CA 1
ATOM 1657 C C . ALA A 1 218 ? -14.887 -3.160 -2.716 1.00 92.12 218 ALA A C 1
ATOM 1659 O O . ALA A 1 218 ? -14.089 -2.229 -2.639 1.00 92.12 218 ALA A O 1
ATOM 1660 N N . MET A 1 219 ? -14.486 -4.434 -2.691 1.00 93.06 219 MET A N 1
ATOM 1661 C CA . MET A 1 219 ? -13.073 -4.815 -2.625 1.00 93.06 219 MET A CA 1
ATOM 1662 C C . MET A 1 219 ? -12.320 -4.521 -3.921 1.00 93.06 219 MET A C 1
ATOM 1664 O O . MET A 1 219 ? -11.165 -4.114 -3.858 1.00 93.06 219 MET A O 1
ATOM 1668 N N . GLY A 1 220 ? -12.971 -4.653 -5.078 1.00 91.06 220 GLY A N 1
ATOM 1669 C CA . GLY A 1 220 ? -12.422 -4.229 -6.364 1.00 91.06 220 GLY A CA 1
ATOM 1670 C C . GLY A 1 220 ? -12.167 -2.723 -6.409 1.00 91.06 220 GLY A C 1
ATOM 1671 O O . GLY A 1 220 ? -11.085 -2.302 -6.802 1.00 91.06 220 GLY A O 1
ATOM 1672 N N . VAL A 1 221 ? -13.114 -1.914 -5.919 1.00 90.69 221 VAL A N 1
ATOM 1673 C CA . VAL A 1 221 ? -12.924 -0.462 -5.757 1.00 90.69 221 VAL A CA 1
ATOM 1674 C C . VAL A 1 221 ? -11.778 -0.174 -4.791 1.00 90.69 221 VAL A C 1
ATOM 1676 O O . VAL A 1 221 ? -10.925 0.650 -5.097 1.00 90.69 221 VAL A O 1
ATOM 1679 N N . TRP A 1 222 ? -11.702 -0.867 -3.654 1.00 91.19 222 TRP A N 1
ATOM 1680 C CA . TRP A 1 222 ? -10.605 -0.682 -2.701 1.00 91.19 222 TRP A CA 1
ATOM 1681 C C . TRP A 1 222 ? -9.231 -1.036 -3.292 1.00 91.19 222 TRP A C 1
ATOM 1683 O O . TRP A 1 222 ? -8.278 -0.269 -3.145 1.00 91.19 222 TRP A O 1
ATOM 1693 N N . ALA A 1 223 ? -9.132 -2.151 -4.019 1.00 88.44 223 ALA A N 1
ATOM 1694 C CA . ALA A 1 223 ? -7.915 -2.545 -4.721 1.00 88.44 223 ALA A CA 1
ATOM 1695 C C . ALA A 1 223 ? -7.534 -1.513 -5.794 1.00 88.44 223 ALA A C 1
ATOM 1697 O O . ALA A 1 223 ? -6.379 -1.096 -5.865 1.00 88.44 223 ALA A O 1
ATOM 1698 N N . ALA A 1 224 ? -8.512 -1.038 -6.570 1.00 87.81 224 ALA A N 1
ATOM 1699 C CA . ALA A 1 224 ? -8.309 -0.004 -7.578 1.00 87.81 224 ALA A CA 1
ATOM 1700 C C . ALA A 1 224 ? -7.869 1.332 -6.964 1.00 87.81 224 ALA A C 1
ATOM 1702 O O . ALA A 1 224 ? -7.006 1.989 -7.526 1.00 87.81 224 ALA A O 1
ATOM 1703 N N . LEU A 1 225 ? -8.392 1.722 -5.800 1.00 86.06 225 LEU A N 1
ATOM 1704 C CA . LEU A 1 225 ? -7.939 2.920 -5.085 1.00 86.06 225 LEU A CA 1
ATOM 1705 C C . LEU A 1 225 ? -6.508 2.760 -4.555 1.00 86.06 225 LEU A C 1
ATOM 1707 O O . LEU A 1 225 ? -5.750 3.721 -4.547 1.00 86.06 225 LEU A O 1
ATOM 1711 N N . THR A 1 226 ? -6.125 1.555 -4.132 1.00 79.12 226 THR A N 1
ATOM 1712 C CA . THR A 1 226 ? -4.783 1.300 -3.585 1.00 79.12 226 THR A CA 1
ATOM 1713 C C . THR A 1 226 ? -3.711 1.262 -4.679 1.00 79.12 226 THR A C 1
ATOM 1715 O O . THR A 1 226 ? -2.598 1.726 -4.462 1.00 79.12 226 THR A O 1
ATOM 1718 N N . VAL A 1 227 ? -4.036 0.712 -5.853 1.00 75.69 227 VAL A N 1
ATOM 1719 C CA . VAL A 1 227 ? -3.093 0.543 -6.978 1.00 75.69 227 VAL A CA 1
ATOM 1720 C C . VAL A 1 227 ? -3.182 1.686 -7.994 1.00 75.69 227 VAL A C 1
ATOM 1722 O O . VAL A 1 227 ? -2.208 1.991 -8.675 1.00 75.69 227 VAL A O 1
ATOM 1725 N N . GLY A 1 228 ? -4.352 2.308 -8.128 1.00 73.50 228 GLY A N 1
ATOM 1726 C CA . GLY A 1 228 ? -4.669 3.243 -9.207 1.00 73.50 228 GLY A CA 1
ATOM 1727 C C . GLY A 1 228 ? -4.114 4.652 -9.027 1.00 73.50 228 GLY A C 1
ATOM 1728 O O . GLY A 1 228 ? -4.075 5.396 -10.004 1.00 73.50 228 GLY A O 1
ATOM 1729 N N . PHE A 1 229 ? -3.667 5.019 -7.822 1.00 76.00 229 PHE A N 1
ATOM 1730 C CA . PHE A 1 229 ? -3.002 6.299 -7.583 1.00 76.00 229 PHE A CA 1
ATOM 1731 C C . PHE A 1 229 ? -1.487 6.127 -7.555 1.00 76.00 229 PHE A C 1
ATOM 1733 O O . PHE A 1 229 ? -0.950 5.356 -6.760 1.00 76.00 229 PHE A O 1
ATOM 1740 N N . THR A 1 230 ? -0.788 6.876 -8.406 1.00 68.75 230 THR A N 1
ATOM 1741 C CA . THR A 1 230 ? 0.680 6.896 -8.402 1.00 68.75 230 THR A CA 1
ATOM 1742 C C . THR A 1 230 ? 1.214 7.815 -7.302 1.00 68.75 230 THR A C 1
ATOM 1744 O O . THR A 1 230 ? 0.541 8.760 -6.884 1.00 68.75 230 THR A O 1
ATOM 1747 N N . GLU A 1 231 ? 2.451 7.575 -6.851 1.00 63.22 231 GLU A N 1
ATOM 1748 C CA . GLU A 1 231 ? 3.137 8.451 -5.886 1.00 63.22 231 GLU A CA 1
ATOM 1749 C C . GLU A 1 231 ? 3.127 9.909 -6.356 1.00 63.22 231 GLU A C 1
ATOM 1751 O O . GLU A 1 231 ? 2.818 10.806 -5.579 1.00 63.22 231 GLU A O 1
ATOM 1756 N N . GLU A 1 232 ? 3.384 10.138 -7.644 1.00 64.75 232 GLU A N 1
ATOM 1757 C CA . GLU A 1 232 ? 3.378 11.472 -8.240 1.00 64.75 232 GLU A CA 1
ATOM 1758 C C . GLU A 1 232 ? 1.997 12.132 -8.163 1.00 64.75 232 GLU A C 1
ATOM 1760 O O . GLU A 1 232 ? 1.898 13.300 -7.797 1.00 64.75 232 GLU A O 1
ATOM 1765 N N . GLN A 1 233 ? 0.917 11.391 -8.432 1.00 71.25 233 GLN A N 1
ATOM 1766 C CA . GLN A 1 233 ? -0.448 11.912 -8.318 1.00 71.25 233 GLN A CA 1
ATOM 1767 C C . GLN A 1 233 ? -0.798 12.268 -6.871 1.00 71.25 233 GLN A C 1
ATOM 1769 O O . GLN A 1 233 ? -1.380 13.325 -6.619 1.00 71.25 233 GLN A O 1
ATOM 1774 N N . ILE A 1 234 ? -0.412 11.420 -5.915 1.00 71.94 234 ILE A N 1
ATOM 1775 C CA . ILE A 1 234 ? -0.650 11.657 -4.486 1.00 71.94 234 ILE A CA 1
ATOM 1776 C C . ILE A 1 234 ? 0.184 12.848 -3.999 1.00 71.94 234 ILE A C 1
ATOM 1778 O O . ILE A 1 234 ? -0.338 13.723 -3.304 1.00 71.94 234 ILE A O 1
ATOM 1782 N N . ALA A 1 235 ? 1.458 12.922 -4.386 1.00 69.25 235 ALA A N 1
ATOM 1783 C CA . ALA A 1 235 ? 2.361 14.006 -4.026 1.00 69.25 235 ALA A CA 1
ATOM 1784 C C . ALA A 1 235 ? 1.913 15.334 -4.642 1.00 69.25 235 ALA A C 1
ATOM 1786 O O . ALA A 1 235 ? 1.838 16.332 -3.931 1.00 69.25 235 ALA A O 1
ATOM 1787 N N . ALA A 1 236 ? 1.546 15.353 -5.925 1.00 72.31 236 ALA A N 1
ATOM 1788 C CA . ALA A 1 236 ? 1.019 16.537 -6.593 1.00 72.31 236 ALA A CA 1
ATOM 1789 C C . ALA A 1 236 ? -0.271 17.016 -5.916 1.00 72.31 236 ALA A C 1
ATOM 1791 O O . ALA A 1 236 ? -0.380 18.184 -5.545 1.00 72.31 236 ALA A O 1
ATOM 1792 N N . PHE A 1 237 ? -1.215 16.109 -5.656 1.00 76.06 237 PHE A N 1
ATOM 1793 C CA . PHE A 1 237 ? -2.446 16.443 -4.946 1.00 76.06 237 PHE A CA 1
ATOM 1794 C C . PHE A 1 237 ? -2.169 16.998 -3.538 1.00 76.06 237 PHE A C 1
ATOM 1796 O O . PHE A 1 237 ? -2.692 18.054 -3.172 1.00 76.06 237 PHE A O 1
ATOM 1803 N N . GLY A 1 238 ? -1.305 16.342 -2.759 1.00 69.25 238 GLY A N 1
ATOM 1804 C CA . GLY A 1 238 ? -0.917 16.786 -1.419 1.00 69.25 238 GLY A CA 1
ATOM 1805 C C . GLY A 1 238 ? -0.178 18.128 -1.418 1.00 69.25 238 GLY A C 1
ATOM 1806 O O . GLY A 1 238 ? -0.429 18.976 -0.560 1.00 69.25 238 GLY A O 1
ATOM 1807 N N . LEU A 1 239 ? 0.685 18.369 -2.405 1.00 72.75 239 LEU A N 1
ATOM 1808 C CA . LEU A 1 239 ? 1.437 19.615 -2.530 1.00 72.75 239 LEU A CA 1
ATOM 1809 C C . LEU A 1 239 ? 0.575 20.783 -3.017 1.00 72.75 239 LEU A C 1
ATOM 1811 O O . LEU A 1 239 ? 0.805 21.923 -2.620 1.00 72.75 239 LEU A O 1
ATOM 1815 N N . THR A 1 240 ? -0.417 20.530 -3.867 1.00 69.75 240 THR A N 1
ATOM 1816 C CA . THR A 1 240 ? -1.306 21.577 -4.376 1.00 69.75 240 THR A CA 1
ATOM 1817 C C . THR A 1 240 ? -2.435 21.864 -3.391 1.00 69.75 240 THR A C 1
ATOM 1819 O O . THR A 1 240 ? -2.585 22.995 -2.925 1.00 69.75 240 THR A O 1
ATOM 1822 N N . PHE A 1 241 ? -3.209 20.842 -3.028 1.00 71.69 241 PHE A N 1
ATOM 1823 C CA . PHE A 1 241 ? -4.399 20.999 -2.195 1.00 71.69 241 PHE A CA 1
ATOM 1824 C C . PHE A 1 241 ? -4.084 20.889 -0.705 1.00 71.69 241 PHE A C 1
ATOM 1826 O O . PHE A 1 241 ? -4.596 21.690 0.071 1.00 71.69 241 PHE A O 1
ATOM 1833 N N . GLY A 1 242 ? -3.208 19.969 -0.293 1.00 70.81 242 GLY A N 1
ATOM 1834 C CA . GLY A 1 242 ? -2.857 19.776 1.121 1.00 70.81 242 GLY A CA 1
ATOM 1835 C C . GLY A 1 242 ? -2.129 20.978 1.730 1.00 70.81 242 GLY A C 1
ATOM 1836 O O . GLY A 1 242 ? -2.528 21.473 2.783 1.00 70.81 242 GLY A O 1
ATOM 1837 N N . LEU A 1 243 ? -1.120 21.525 1.043 1.00 70.25 243 LEU A N 1
ATOM 1838 C CA . LEU A 1 243 ? -0.455 22.776 1.452 1.00 70.25 243 LEU A CA 1
ATOM 1839 C C . LEU A 1 243 ? -1.379 23.995 1.341 1.00 70.25 243 LEU A C 1
ATOM 1841 O O . LEU A 1 243 ? -1.274 24.914 2.152 1.00 70.25 243 LEU A O 1
ATOM 1845 N N . GLY A 1 244 ? -2.271 24.033 0.347 1.00 72.50 244 GLY A N 1
ATOM 1846 C CA . GLY A 1 244 ? -3.281 25.086 0.215 1.00 72.50 244 GLY A CA 1
ATOM 1847 C C . GLY A 1 244 ? -4.246 25.103 1.401 1.00 72.50 244 GLY A C 1
ATOM 1848 O O . GLY A 1 244 ? -4.404 26.132 2.055 1.00 72.50 244 GLY A O 1
ATOM 1849 N N . ALA A 1 245 ? -4.816 23.943 1.724 1.00 72.88 245 ALA A N 1
ATOM 1850 C CA . ALA A 1 245 ? -5.696 23.747 2.867 1.00 72.88 245 ALA A CA 1
ATOM 1851 C C . ALA A 1 245 ? -4.975 24.031 4.190 1.00 72.88 245 ALA A C 1
ATOM 1853 O O . ALA A 1 245 ? -5.522 24.729 5.033 1.00 72.88 245 ALA A O 1
ATOM 1854 N N . PHE A 1 246 ? -3.723 23.588 4.350 1.00 70.81 246 PHE A N 1
ATOM 1855 C CA . PHE A 1 246 ? -2.926 23.895 5.539 1.00 70.81 246 PHE A CA 1
ATOM 1856 C C . PHE A 1 246 ? -2.683 25.399 5.715 1.00 70.81 246 PHE A C 1
ATOM 1858 O O . PHE A 1 246 ? -2.811 25.914 6.821 1.00 70.81 246 PHE A O 1
ATOM 1865 N N . LYS A 1 247 ? -2.376 26.125 4.631 1.00 71.31 247 LYS A N 1
ATOM 1866 C CA . LYS A 1 247 ? -2.230 27.589 4.674 1.00 71.31 247 LYS A CA 1
ATOM 1867 C C . LYS A 1 247 ? -3.531 28.283 5.087 1.00 71.31 247 LYS A C 1
ATOM 1869 O O . LYS A 1 247 ? -3.482 29.233 5.862 1.00 71.31 247 LYS A O 1
ATOM 1874 N N . LEU A 1 248 ? -4.677 27.810 4.596 1.00 77.50 248 LEU A N 1
ATOM 1875 C CA . LEU A 1 248 ? -5.992 28.343 4.968 1.00 77.50 248 LEU A CA 1
ATOM 1876 C C . LEU A 1 248 ? -6.359 28.026 6.423 1.00 77.50 248 LEU A C 1
ATOM 1878 O O . LEU A 1 248 ? -6.848 28.900 7.130 1.00 77.50 248 LEU A O 1
ATOM 1882 N N . ASP A 1 249 ? -6.079 26.809 6.883 1.00 75.06 249 ASP A N 1
ATOM 1883 C CA . ASP A 1 249 ? -6.310 26.384 8.266 1.00 75.06 249 ASP A CA 1
ATOM 1884 C C . ASP A 1 249 ? -5.450 27.199 9.243 1.00 75.06 249 ASP A C 1
ATOM 1886 O O . ASP A 1 249 ? -5.945 27.727 10.236 1.00 75.06 249 ASP A O 1
ATOM 1890 N N . MET A 1 250 ? -4.176 27.423 8.903 1.00 74.50 250 MET A N 1
ATOM 1891 C CA . MET A 1 250 ? -3.287 28.283 9.682 1.00 74.50 250 MET A CA 1
ATOM 1892 C C . MET A 1 250 ? -3.800 29.729 9.734 1.00 74.50 250 MET A C 1
ATOM 1894 O O . MET A 1 250 ? -3.760 30.347 10.793 1.00 74.50 250 MET A O 1
ATOM 1898 N N . LEU A 1 251 ? -4.333 30.260 8.626 1.00 75.12 251 LEU A N 1
ATOM 1899 C CA . LEU A 1 251 ? -4.979 31.575 8.598 1.00 75.12 251 LEU A CA 1
ATOM 1900 C C . LEU A 1 251 ? -6.213 31.622 9.510 1.00 75.12 251 LEU A C 1
ATOM 1902 O O . LEU A 1 251 ? -6.393 32.592 10.243 1.00 75.12 251 LEU A O 1
ATOM 1906 N N . PHE A 1 252 ? -7.035 30.574 9.506 1.00 78.38 252 PHE A N 1
ATOM 1907 C CA . PHE A 1 252 ? -8.205 30.489 10.373 1.00 78.38 252 PHE A CA 1
ATOM 1908 C C . PHE A 1 252 ? -7.813 30.438 11.855 1.00 78.38 252 PHE A C 1
ATOM 1910 O O . PHE A 1 252 ? -8.353 31.203 12.650 1.00 78.38 252 PHE A O 1
ATOM 1917 N N . ILE A 1 253 ? -6.822 29.617 12.220 1.00 75.00 253 ILE A N 1
ATOM 1918 C CA . ILE A 1 253 ? -6.293 29.529 13.590 1.00 75.00 253 ILE A CA 1
ATOM 1919 C C . ILE A 1 253 ? -5.702 30.870 14.028 1.00 75.00 253 ILE A C 1
ATOM 1921 O O . ILE A 1 253 ? -5.990 31.340 15.123 1.00 75.00 253 ILE A O 1
ATOM 1925 N N . ILE A 1 254 ? -4.910 31.516 13.173 1.00 75.19 254 ILE A N 1
ATOM 1926 C CA . ILE A 1 254 ? -4.329 32.831 13.455 1.00 75.19 254 ILE A CA 1
ATOM 1927 C C . ILE A 1 254 ? -5.424 33.887 13.650 1.00 75.19 254 ILE A C 1
ATOM 1929 O O . ILE A 1 254 ? -5.344 34.685 14.582 1.00 75.19 254 ILE A O 1
ATOM 1933 N N . GLY A 1 255 ? -6.458 33.884 12.806 1.00 70.75 255 GLY A N 1
ATOM 1934 C CA . GLY A 1 255 ? -7.603 34.784 12.939 1.00 70.75 255 GLY A CA 1
ATOM 1935 C C . GLY A 1 255 ? -8.402 34.531 14.218 1.00 70.75 255 GLY A C 1
ATOM 1936 O O . GLY A 1 255 ? -8.781 35.477 14.906 1.00 70.75 255 GLY A O 1
ATOM 1937 N N . HIS A 1 256 ? -8.606 33.263 14.573 1.00 72.44 256 HIS A N 1
ATOM 1938 C CA . HIS A 1 256 ? -9.284 32.863 15.801 1.00 72.44 256 HIS A CA 1
ATOM 1939 C C . HIS A 1 256 ? -8.493 33.281 17.049 1.00 72.44 256 HIS A C 1
ATOM 1941 O O . HIS A 1 256 ? -9.049 33.921 17.938 1.00 72.44 256 HIS A O 1
ATOM 1947 N N . LEU A 1 257 ? -7.181 33.029 17.074 1.00 71.75 257 LEU A N 1
ATOM 1948 C CA . LEU A 1 257 ? -6.294 33.460 18.157 1.00 71.75 257 LEU A CA 1
ATOM 1949 C C . LEU A 1 257 ? -6.210 34.989 18.262 1.00 71.75 257 LEU A C 1
ATOM 1951 O O . LEU A 1 257 ? -6.172 35.519 19.368 1.00 71.75 257 LEU A O 1
ATOM 1955 N N . ALA A 1 258 ? -6.217 35.717 17.140 1.00 68.38 258 ALA A N 1
ATOM 1956 C CA . ALA A 1 258 ? -6.248 37.181 17.141 1.00 68.38 258 ALA A CA 1
ATOM 1957 C C . ALA A 1 258 ? -7.552 37.733 17.744 1.00 68.38 258 ALA A C 1
ATOM 1959 O O . ALA A 1 258 ? -7.521 38.722 18.482 1.00 68.38 258 ALA A O 1
ATOM 1960 N N . TRP A 1 259 ? -8.683 37.072 17.472 1.00 68.44 259 TRP A N 1
ATOM 1961 C CA . TRP A 1 259 ? -9.974 37.394 18.080 1.00 68.44 259 TRP A CA 1
ATOM 1962 C C . TRP A 1 259 ? -9.956 37.121 19.588 1.00 68.44 259 TRP A C 1
ATOM 1964 O O . TRP A 1 259 ? -10.288 38.013 20.372 1.00 68.44 259 TRP A O 1
ATOM 1974 N N . GLU A 1 260 ? -9.558 35.916 20.011 1.00 72.19 260 GLU A N 1
ATOM 1975 C CA . GLU A 1 260 ? -9.508 35.539 21.432 1.00 72.19 260 GLU A CA 1
ATOM 1976 C C . GLU A 1 2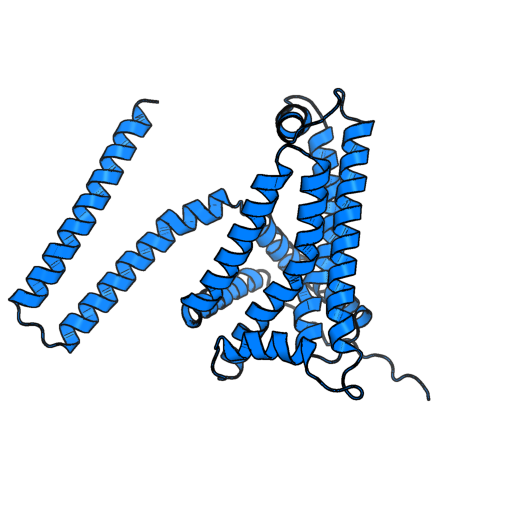60 ? -8.543 36.419 22.234 1.00 72.19 260 GLU A C 1
ATOM 1978 O O . GLU A 1 260 ? -8.848 36.810 23.361 1.00 72.19 260 GLU A O 1
ATOM 1983 N N . ALA A 1 261 ? -7.419 36.817 21.634 1.00 67.56 261 ALA A N 1
ATOM 1984 C CA . ALA A 1 261 ? -6.437 37.695 22.260 1.00 67.56 261 ALA A CA 1
ATOM 1985 C C . ALA A 1 261 ? -6.904 39.158 22.408 1.00 67.56 261 ALA A C 1
ATOM 1987 O O . ALA A 1 261 ? -6.154 39.965 22.957 1.00 67.56 261 ALA A O 1
ATOM 1988 N N . LYS A 1 262 ? -8.103 39.530 21.918 1.00 65.06 262 LYS A N 1
ATOM 1989 C CA . LYS A 1 262 ? -8.557 40.931 21.788 1.00 65.06 262 LYS A CA 1
ATOM 1990 C C . LYS A 1 262 ? -7.473 41.819 21.163 1.00 65.06 262 LYS A C 1
ATOM 1992 O O . LYS A 1 262 ? -7.237 42.935 21.625 1.00 65.06 262 LYS A O 1
ATOM 1997 N N . ALA A 1 263 ? -6.782 41.309 20.140 1.00 60.66 263 ALA A N 1
ATOM 1998 C CA . ALA A 1 263 ? -5.738 42.066 19.470 1.00 60.66 263 ALA A CA 1
ATOM 1999 C C . ALA A 1 263 ? -6.333 43.381 18.948 1.00 60.66 263 ALA A C 1
ATOM 2001 O O . ALA A 1 263 ? -7.309 43.378 18.193 1.00 60.66 263 ALA A O 1
ATOM 2002 N N . ASP A 1 264 ? -5.754 44.506 19.372 1.00 63.03 264 ASP A N 1
ATOM 2003 C CA . ASP A 1 264 ? -6.233 45.833 18.992 1.00 63.03 264 ASP A CA 1
ATOM 2004 C C . ASP A 1 264 ? -6.250 45.979 17.456 1.00 63.03 264 ASP A C 1
ATOM 2006 O O . ASP A 1 264 ? -5.549 45.241 16.750 1.00 63.03 264 ASP A O 1
ATOM 2010 N N . LYS A 1 265 ? -7.026 46.921 16.897 1.00 61.19 265 LYS A N 1
ATOM 2011 C CA . LYS A 1 265 ? -7.214 47.049 15.426 1.00 61.19 265 LYS A CA 1
ATOM 2012 C C . LYS A 1 265 ? -5.896 47.032 14.630 1.00 61.19 265 LYS A C 1
ATOM 2014 O O . LYS A 1 265 ? -5.854 46.493 13.526 1.00 61.19 265 LYS A O 1
ATOM 2019 N N . LEU A 1 266 ? -4.821 47.576 15.206 1.00 61.22 266 LEU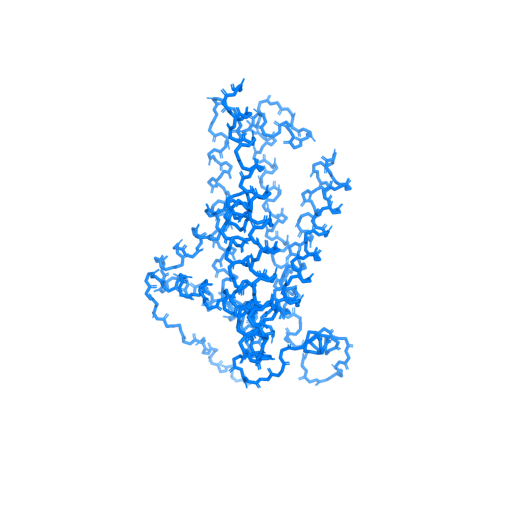 A N 1
ATOM 2020 C CA . LEU A 1 266 ? -3.472 47.575 14.633 1.00 61.22 266 LEU A CA 1
ATOM 2021 C C . LEU A 1 266 ? -2.800 46.192 14.632 1.00 61.22 266 LEU A C 1
ATOM 2023 O O . LEU A 1 266 ? -2.169 45.837 13.642 1.00 61.22 266 LEU A O 1
ATOM 2027 N N . GLY A 1 267 ? -2.956 45.393 15.690 1.00 64.31 267 GLY A N 1
ATOM 2028 C CA . GLY A 1 267 ? -2.382 44.045 15.771 1.00 64.31 267 GLY A CA 1
ATOM 2029 C C . GLY A 1 267 ? -3.008 43.098 14.748 1.00 64.31 267 GLY A C 1
ATOM 2030 O O . GLY A 1 267 ? -2.294 42.415 14.016 1.00 64.31 267 GLY A O 1
ATOM 2031 N N . THR A 1 268 ? -4.337 43.144 14.616 1.00 64.62 268 THR A N 1
ATOM 2032 C CA . THR A 1 268 ? -5.070 42.371 13.599 1.00 64.62 268 THR A CA 1
ATOM 2033 C C . THR A 1 268 ? -4.691 42.815 12.178 1.00 64.62 268 THR A C 1
ATOM 2035 O O . THR A 1 268 ? -4.472 41.974 11.308 1.00 64.62 268 THR A O 1
ATOM 2038 N N . PHE A 1 269 ? -4.527 44.123 11.942 1.00 67.31 269 PHE A N 1
ATOM 2039 C CA . PHE A 1 269 ? -4.093 44.663 10.647 1.00 67.31 269 PHE A CA 1
ATOM 2040 C C . PHE A 1 269 ? -2.671 44.225 10.262 1.00 67.31 269 PHE A C 1
ATOM 2042 O O . PHE A 1 269 ? -2.452 43.786 9.135 1.00 67.31 269 PHE A O 1
ATOM 2049 N N . VAL A 1 270 ? -1.708 44.289 11.189 1.00 66.69 270 VAL A N 1
ATOM 2050 C CA . VAL A 1 270 ? -0.318 43.867 10.936 1.00 66.69 270 VAL A CA 1
ATOM 2051 C C . VAL A 1 270 ? -0.237 42.365 10.655 1.00 66.69 270 VAL A C 1
ATOM 2053 O O . VAL A 1 270 ? 0.489 41.958 9.748 1.00 66.69 270 VAL A O 1
ATOM 2056 N N . LEU A 1 271 ? -1.027 41.547 11.357 1.00 65.81 271 LEU A N 1
ATOM 2057 C CA . LEU A 1 271 ? -1.124 40.109 11.101 1.00 65.81 271 LEU A CA 1
ATOM 2058 C C . LEU A 1 271 ? -1.684 39.794 9.707 1.00 65.81 271 LEU A C 1
ATOM 2060 O O . LEU A 1 271 ? -1.087 39.004 8.975 1.00 65.81 271 LEU A O 1
ATOM 2064 N N . PHE A 1 272 ? -2.778 40.445 9.304 1.00 66.50 272 PHE A N 1
ATOM 2065 C CA . PHE A 1 272 ? -3.339 40.280 7.959 1.00 66.50 272 PHE A CA 1
ATOM 2066 C C . PHE A 1 272 ? -2.406 40.813 6.863 1.00 66.50 272 PHE A C 1
ATOM 2068 O O . PHE A 1 272 ? -2.315 40.212 5.795 1.00 66.50 272 PHE A O 1
ATOM 2075 N N . MET A 1 273 ? -1.672 41.898 7.120 1.00 71.31 273 MET A N 1
ATOM 2076 C CA . MET A 1 273 ? -0.717 42.471 6.169 1.00 71.31 273 MET A CA 1
ATOM 2077 C C . MET A 1 273 ? 0.520 41.581 5.984 1.00 71.31 273 MET A C 1
ATOM 2079 O O . MET A 1 273 ? 0.916 41.321 4.848 1.00 71.31 273 MET A O 1
ATOM 2083 N N . ALA A 1 274 ? 1.092 41.051 7.070 1.00 66.31 274 ALA A N 1
ATOM 2084 C CA . ALA A 1 274 ? 2.203 40.099 7.012 1.00 66.31 274 ALA A CA 1
ATOM 2085 C C . ALA A 1 274 ? 1.810 38.821 6.251 1.00 66.31 274 ALA A C 1
ATOM 2087 O O . ALA A 1 274 ? 2.571 38.309 5.428 1.00 66.31 274 ALA A O 1
ATOM 2088 N N . LEU A 1 275 ? 0.583 38.345 6.467 1.00 63.12 275 LEU A N 1
ATOM 2089 C CA . LEU A 1 275 ? 0.053 37.183 5.768 1.00 63.12 275 LEU A CA 1
ATOM 2090 C C . LEU A 1 275 ? -0.262 37.472 4.287 1.00 63.12 275 LEU A C 1
ATOM 2092 O O . LEU A 1 275 ? 0.035 36.648 3.420 1.00 63.12 275 LEU A O 1
ATOM 2096 N N . GLY A 1 276 ? -0.794 38.659 3.981 1.00 66.50 276 GLY A N 1
ATOM 2097 C CA . GLY A 1 276 ? -1.032 39.134 2.617 1.00 66.50 276 GLY A CA 1
ATOM 2098 C C . GLY A 1 276 ? 0.257 39.236 1.798 1.00 66.50 276 GLY A C 1
ATOM 2099 O O . GLY A 1 276 ? 0.289 38.802 0.647 1.00 66.50 276 GLY A O 1
ATOM 2100 N N . PHE A 1 277 ? 1.351 39.699 2.410 1.00 69.94 277 PHE A N 1
ATOM 2101 C CA . PHE A 1 277 ? 2.683 39.677 1.796 1.00 69.94 277 PHE A CA 1
ATOM 2102 C C . PHE A 1 277 ? 3.184 38.249 1.530 1.00 69.94 277 PHE A C 1
ATOM 2104 O O . PHE A 1 277 ? 3.735 37.979 0.460 1.00 69.94 277 PHE A O 1
ATOM 2111 N N . GLY A 1 278 ? 2.939 37.310 2.451 1.00 62.97 278 GLY A N 1
ATOM 2112 C CA . GLY A 1 278 ? 3.259 35.892 2.257 1.00 62.97 278 GLY A CA 1
ATOM 2113 C C . GLY A 1 278 ? 2.499 35.251 1.086 1.00 62.97 278 GLY A C 1
ATOM 2114 O O . GLY A 1 278 ? 3.084 34.515 0.287 1.00 62.97 278 GLY A O 1
ATOM 2115 N N . MET A 1 279 ? 1.209 35.569 0.930 1.00 65.94 279 MET A N 1
ATOM 2116 C CA . MET A 1 279 ? 0.407 35.118 -0.215 1.00 65.94 279 MET A CA 1
ATOM 2117 C C . MET A 1 279 ? 0.843 35.771 -1.531 1.00 65.94 279 MET A C 1
ATOM 2119 O O . MET A 1 279 ? 0.926 35.076 -2.542 1.00 65.94 279 MET A O 1
ATOM 2123 N N . LEU A 1 280 ? 1.184 37.063 -1.524 1.00 68.25 280 LEU A N 1
ATOM 2124 C CA . LEU A 1 280 ? 1.714 37.771 -2.695 1.00 68.25 280 LEU A CA 1
ATOM 2125 C C . LEU A 1 280 ? 3.010 37.139 -3.214 1.00 68.25 280 LEU A C 1
ATOM 2127 O O . LEU A 1 280 ? 3.136 36.917 -4.416 1.00 68.25 280 LEU A O 1
ATOM 2131 N N . GLY A 1 281 ? 3.938 36.775 -2.324 1.00 65.88 281 GLY A N 1
ATOM 2132 C CA . GLY A 1 281 ? 5.168 36.073 -2.707 1.00 65.88 281 GLY A CA 1
ATOM 2133 C C . GLY A 1 281 ? 4.906 34.699 -3.337 1.00 65.88 281 GLY A C 1
ATOM 2134 O O . GLY A 1 281 ? 5.551 34.321 -4.316 1.00 65.88 281 GLY A O 1
ATOM 2135 N N . PHE A 1 282 ? 3.915 33.961 -2.828 1.00 65.81 282 PHE A N 1
ATOM 2136 C CA . PHE A 1 282 ? 3.513 32.671 -3.395 1.00 65.81 282 PHE A CA 1
ATOM 2137 C C . PHE A 1 282 ? 2.851 32.819 -4.776 1.00 65.81 282 PHE A C 1
ATOM 2139 O O . PHE A 1 282 ? 3.177 32.066 -5.693 1.00 65.81 282 PHE A O 1
ATOM 2146 N N . VAL A 1 283 ? 1.970 33.809 -4.950 1.00 69.44 283 VAL A N 1
ATOM 2147 C CA . VAL A 1 283 ? 1.341 34.120 -6.246 1.00 69.44 283 VAL A CA 1
ATOM 2148 C C . VAL A 1 283 ? 2.387 34.572 -7.264 1.00 69.44 283 VAL A C 1
ATOM 2150 O O . VAL A 1 283 ? 2.384 34.079 -8.388 1.00 69.44 283 VAL A O 1
ATOM 2153 N N . ALA A 1 284 ? 3.335 35.426 -6.870 1.00 72.94 284 ALA A N 1
ATOM 2154 C CA . ALA A 1 284 ? 4.434 35.846 -7.737 1.00 72.94 284 ALA A CA 1
ATOM 2155 C C . ALA A 1 284 ? 5.266 34.645 -8.220 1.00 72.94 284 ALA A C 1
ATOM 2157 O O . ALA A 1 284 ? 5.561 34.535 -9.408 1.00 72.94 284 ALA A O 1
ATOM 2158 N N . LYS A 1 285 ? 5.569 33.690 -7.330 1.00 67.69 285 LYS A N 1
ATOM 2159 C CA . LYS A 1 285 ? 6.259 32.444 -7.696 1.00 67.69 285 LYS A CA 1
ATOM 2160 C C . LYS A 1 285 ? 5.461 31.605 -8.702 1.00 67.69 285 LYS A C 1
ATOM 2162 O O . LYS A 1 285 ? 6.050 31.097 -9.654 1.00 67.69 285 LYS A O 1
ATOM 2167 N N . LEU A 1 286 ? 4.146 31.471 -8.515 1.00 67.69 286 LEU A N 1
ATOM 2168 C CA . LEU A 1 286 ? 3.279 30.735 -9.444 1.00 67.69 286 LEU A CA 1
ATOM 2169 C C . LEU A 1 286 ? 3.218 31.399 -10.822 1.00 67.69 286 LEU A C 1
ATOM 2171 O O . LEU A 1 286 ? 3.281 30.707 -11.833 1.00 67.69 286 LEU A O 1
ATOM 2175 N N . VAL A 1 287 ? 3.153 32.731 -10.868 1.00 72.94 287 VAL A N 1
ATOM 2176 C CA . VAL A 1 287 ? 3.193 33.494 -12.123 1.00 72.94 287 VAL A CA 1
ATOM 2177 C C . VAL A 1 287 ? 4.528 33.289 -12.837 1.00 72.94 287 VAL A C 1
ATOM 2179 O O . VAL A 1 287 ? 4.539 33.030 -14.037 1.00 72.94 287 VAL A O 1
ATOM 2182 N N . VAL A 1 288 ? 5.651 33.320 -12.112 1.00 75.00 288 VAL A N 1
ATOM 2183 C CA . VAL A 1 288 ? 6.978 33.047 -12.686 1.00 75.00 288 VAL A CA 1
ATOM 2184 C C . VAL A 1 288 ? 7.053 31.623 -13.241 1.00 75.00 288 VAL A C 1
ATOM 2186 O O . VAL A 1 288 ? 7.454 31.442 -14.387 1.00 75.00 288 VAL A O 1
ATOM 2189 N N . GLN A 1 289 ? 6.614 30.611 -12.485 1.00 69.94 289 GLN A N 1
ATOM 2190 C CA . GLN A 1 289 ? 6.580 29.229 -12.980 1.00 69.94 289 GLN A CA 1
ATOM 2191 C C . GLN A 1 289 ? 5.687 29.073 -14.216 1.00 69.94 289 GLN A C 1
ATOM 2193 O O . GLN A 1 289 ? 6.074 28.389 -15.158 1.00 69.94 289 GLN A O 1
ATOM 2198 N N . TRP A 1 290 ? 4.530 29.736 -14.246 1.00 75.56 290 TRP A N 1
ATOM 2199 C CA . TRP A 1 290 ? 3.619 29.703 -15.387 1.00 75.56 290 TRP A CA 1
ATOM 2200 C C . TRP A 1 290 ? 4.239 30.328 -16.642 1.00 75.56 290 TRP A C 1
ATOM 2202 O O . TRP A 1 290 ? 4.147 29.748 -17.724 1.00 75.56 290 TRP A O 1
ATOM 2212 N N . ILE A 1 291 ? 4.930 31.464 -16.496 1.00 76.69 291 ILE A N 1
ATOM 2213 C CA . ILE A 1 291 ? 5.651 32.119 -17.597 1.00 76.69 291 ILE A CA 1
ATOM 2214 C C . ILE A 1 291 ? 6.749 31.199 -18.146 1.00 76.69 291 ILE A C 1
ATOM 2216 O O . ILE A 1 291 ? 6.836 31.025 -19.360 1.00 76.69 291 ILE A O 1
ATOM 2220 N N . PHE A 1 292 ? 7.547 30.572 -17.276 1.00 71.38 292 PHE A N 1
ATOM 2221 C CA . PHE A 1 292 ? 8.621 29.668 -17.702 1.00 71.38 292 PHE A CA 1
ATOM 2222 C C . PHE A 1 292 ? 8.099 28.370 -18.332 1.00 71.38 292 PHE A C 1
ATOM 2224 O O . PHE A 1 292 ? 8.655 27.917 -19.326 1.00 71.38 292 PHE A O 1
ATOM 2231 N N . SER A 1 293 ? 6.994 27.811 -17.832 1.00 71.12 293 SER A N 1
ATOM 2232 C CA . SER A 1 293 ? 6.375 26.603 -18.404 1.00 71.12 293 SER A CA 1
ATOM 2233 C C . SER A 1 293 ? 5.782 26.794 -19.807 1.00 71.12 293 SER A C 1
ATOM 2235 O O . SER A 1 293 ? 5.471 25.815 -20.471 1.00 71.12 293 SER A O 1
ATOM 2237 N N . ARG A 1 294 ? 5.613 28.044 -20.267 1.00 65.50 294 ARG A N 1
ATOM 2238 C CA . ARG A 1 294 ? 5.144 28.375 -21.624 1.00 65.50 294 ARG A CA 1
ATOM 2239 C C . ARG A 1 294 ? 6.271 28.554 -22.646 1.00 65.50 294 ARG A C 1
ATOM 2241 O O . ARG A 1 294 ? 5.972 28.784 -23.814 1.00 65.50 294 ARG A O 1
ATOM 2248 N N . GLN A 1 295 ? 7.534 28.526 -22.217 1.00 59.81 295 GLN A N 1
ATOM 2249 C CA . GLN A 1 295 ? 8.702 28.725 -23.090 1.00 59.81 295 GLN A CA 1
ATOM 2250 C C . GLN A 1 295 ? 9.414 27.416 -23.476 1.00 59.81 295 GLN A C 1
ATOM 2252 O O . GLN A 1 295 ? 10.366 27.458 -24.253 1.00 59.81 295 GLN A O 1
ATOM 2257 N N . THR A 1 296 ? 8.945 26.276 -22.965 1.00 45.56 296 THR A N 1
ATOM 2258 C CA . THR A 1 296 ? 9.340 24.911 -23.356 1.00 45.56 296 THR A CA 1
ATOM 2259 C C . THR A 1 296 ? 8.185 24.222 -24.057 1.00 45.56 296 THR A C 1
ATOM 2261 O O . THR A 1 296 ? 8.433 23.554 -25.080 1.00 45.56 296 THR A O 1
#

pLDDT: mean 74.84, std 11.81, range [33.78, 93.75]

Foldseek 3Di:
DPDDPPDFPDADADDLCVLVVVVVLLVVLCVVVVPVNVVLVVVLVVLLVVLCVVPQQFPVSSLLSVLVVLLCVLLSVVLVVQLSVCVVVVHDSDVCSSVCVVVCLVDDDDDDDPALSVQSNVLSVVSSVLSVVLVVVLVCLCVVPQPDDDGGPVSCCVRPVVNPDDCSVVVNVVVVVVSVVLNCLQPVQLSVCSVPHPDHSVSSRVSSNVNCVSHVSSSVSNVCVVPVDDPCNVVVCCVPVVVVVVLVVVVVVVLVVCVVVVPDPVRNVVVVVVSVVVVVVVVVVVVVVVVVVVVD